Protein AF-A0A9X9QZF7-F1 (afdb_monomer_lite)

Secondary structure (DSSP, 8-state):
---HHHHHHHHTTS-S--HHHHHHHHHHHHHHHGGGGHHHHHHHHTTSTT--HHHHHHHHHH--TTSS-HHHHHHHHHHTT---SSPP-PPPHHHHHHHHHHHHHHHHHHHHHHHHHHHHHHHHHHHHHHHPEEP-TT-HHHHHTT---TTTTTT-EEEEETTEEEEEEEEEETTEEEEEEEPP---

pLDDT: mean 83.98, std 11.05, range [35.47, 96.75]

Structure (mmCIF, N/CA/C/O backbone):
data_AF-A0A9X9QZF7-F1
#
_entry.id   AF-A0A9X9QZF7-F1
#
loop_
_atom_site.group_PDB
_atom_site.id
_atom_site.type_symbol
_atom_site.label_atom_id
_atom_site.label_alt_id
_atom_site.label_comp_id
_atom_site.label_asym_id
_atom_site.label_entity_id
_atom_site.label_seq_id
_atom_site.pdbx_PDB_ins_code
_atom_site.Cartn_x
_atom_site.Cartn_y
_atom_site.Cartn_z
_atom_site.occupancy
_atom_site.B_iso_or_equiv
_atom_site.auth_seq_id
_atom_site.auth_comp_id
_atom_site.auth_asym_id
_atom_site.auth_atom_id
_atom_site.pdbx_PDB_model_num
ATOM 1 N N . MET A 1 1 ? -7.232 10.774 22.728 1.00 51.91 1 MET A N 1
ATOM 2 C CA . MET A 1 1 ? -6.546 9.563 22.247 1.00 51.91 1 MET A CA 1
ATOM 3 C C . MET A 1 1 ? -7.173 8.405 22.977 1.00 51.91 1 MET A C 1
ATOM 5 O O . MET A 1 1 ? -7.316 8.508 24.192 1.00 51.91 1 MET A O 1
ATOM 9 N N . ALA A 1 2 ? -7.650 7.404 22.246 1.00 60.84 2 ALA A N 1
ATOM 10 C CA . ALA A 1 2 ? -8.175 6.204 22.884 1.00 60.84 2 ALA A CA 1
ATOM 11 C C . ALA A 1 2 ? -7.016 5.410 23.495 1.00 60.84 2 ALA A C 1
ATOM 13 O O . ALA A 1 2 ? -5.930 5.338 22.919 1.00 60.84 2 ALA A O 1
ATOM 14 N N . GLU A 1 3 ? -7.233 4.866 24.684 1.00 79.25 3 GLU A N 1
ATOM 15 C CA . GLU A 1 3 ? -6.220 4.078 25.382 1.00 79.25 3 GLU A CA 1
ATOM 16 C C . GLU A 1 3 ? -6.127 2.694 24.716 1.00 79.25 3 GLU A C 1
ATOM 18 O O . GLU A 1 3 ? -7.137 2.156 24.262 1.00 79.25 3 GLU A O 1
ATOM 23 N N . TYR A 1 4 ? -4.927 2.117 24.615 1.00 85.56 4 TYR A N 1
ATOM 24 C CA . TYR A 1 4 ? -4.680 0.847 23.909 1.00 85.56 4 TYR A CA 1
ATOM 25 C C . TYR A 1 4 ? -5.666 -0.265 24.324 1.00 85.56 4 TYR A C 1
ATOM 27 O O . TYR A 1 4 ? -6.213 -0.980 23.482 1.00 85.56 4 TYR A O 1
ATOM 35 N N . ASP A 1 5 ? -5.962 -0.351 25.622 1.00 86.50 5 ASP A N 1
ATOM 36 C CA . ASP A 1 5 ? -6.906 -1.320 26.180 1.00 86.50 5 ASP A CA 1
ATOM 37 C C . ASP A 1 5 ? -8.365 -1.050 25.784 1.00 86.50 5 ASP A C 1
ATOM 39 O O . ASP A 1 5 ? -9.133 -1.992 25.597 1.00 86.50 5 ASP A O 1
ATOM 43 N N . GLU A 1 6 ? -8.751 0.212 25.584 1.00 87.88 6 GLU A N 1
ATOM 44 C CA . GLU A 1 6 ? -10.093 0.575 25.118 1.00 87.88 6 GLU A CA 1
ATOM 45 C C . GLU A 1 6 ? -10.314 0.107 23.675 1.00 87.88 6 GLU A C 1
ATOM 47 O O . GLU A 1 6 ? -11.366 -0.443 23.347 1.00 87.88 6 GLU A O 1
ATOM 52 N N . ILE A 1 7 ? -9.301 0.272 22.820 1.00 91.00 7 ILE A N 1
ATOM 53 C CA . ILE A 1 7 ? -9.355 -0.177 21.424 1.00 91.00 7 ILE A CA 1
ATOM 54 C C . ILE A 1 7 ? -9.408 -1.707 21.367 1.00 91.00 7 ILE A C 1
ATOM 56 O O . ILE A 1 7 ? -10.225 -2.265 20.632 1.00 91.00 7 ILE A O 1
ATOM 60 N N . ARG A 1 8 ? -8.595 -2.395 22.180 1.00 91.25 8 ARG A N 1
ATOM 61 C CA . ARG A 1 8 ? -8.626 -3.861 22.301 1.00 91.25 8 ARG A CA 1
ATOM 62 C C . ARG A 1 8 ? -10.003 -4.351 22.751 1.00 91.25 8 ARG A C 1
ATOM 64 O O . ARG A 1 8 ? -10.550 -5.276 22.151 1.00 91.25 8 ARG A O 1
ATOM 71 N N . ALA A 1 9 ? -10.568 -3.728 23.786 1.00 91.12 9 ALA A N 1
ATOM 72 C CA . ALA A 1 9 ? -11.888 -4.073 24.300 1.00 91.12 9 ALA A CA 1
ATOM 73 C C . ALA A 1 9 ? -12.996 -3.811 23.272 1.00 91.12 9 ALA A C 1
ATOM 75 O O . ALA A 1 9 ? -13.947 -4.574 23.202 1.00 91.12 9 ALA A O 1
ATOM 76 N N . ALA A 1 10 ? -12.890 -2.764 22.457 1.00 92.12 10 ALA A N 1
ATOM 77 C CA . ALA A 1 10 ? -13.859 -2.502 21.400 1.00 92.12 10 ALA A CA 1
ATOM 78 C C . ALA A 1 10 ? -13.745 -3.509 20.238 1.00 92.12 10 ALA A C 1
ATOM 80 O O . ALA A 1 10 ? -14.766 -3.991 19.747 1.00 92.12 10 ALA A O 1
ATOM 81 N N . LEU A 1 11 ? -12.523 -3.870 19.825 1.00 93.81 11 LEU A N 1
ATOM 82 C CA . LEU A 1 11 ? -12.289 -4.861 18.767 1.00 93.81 11 LEU A CA 1
ATOM 83 C C . LEU A 1 11 ? -12.843 -6.240 19.108 1.00 93.81 11 LEU A C 1
ATOM 85 O O . LEU A 1 11 ? -13.374 -6.904 18.226 1.00 93.81 11 LEU A O 1
ATOM 89 N N . SER A 1 12 ? -12.768 -6.673 20.369 1.00 93.62 12 SER A N 1
ATOM 90 C CA . SER A 1 12 ? -13.260 -7.999 20.771 1.00 93.62 12 SER A CA 1
ATOM 91 C C . SER A 1 12 ? -14.771 -8.186 20.575 1.00 93.62 12 SER A C 1
ATOM 93 O O . SER A 1 12 ? -15.249 -9.317 20.545 1.00 93.62 12 SER A O 1
ATOM 95 N N . HIS A 1 13 ? -15.523 -7.096 20.395 1.00 93.69 13 HIS A N 1
ATOM 96 C CA . HIS A 1 13 ? -16.945 -7.121 20.053 1.00 93.69 13 HIS A CA 1
ATOM 97 C C . HIS A 1 13 ? -17.212 -7.145 18.540 1.00 93.69 13 HIS A C 1
ATOM 99 O O . HIS A 1 13 ? -18.364 -7.195 18.121 1.00 93.69 13 HIS A O 1
ATOM 105 N N . ILE A 1 14 ? -16.186 -7.080 17.695 1.00 94.50 14 ILE A N 1
ATOM 106 C CA . ILE A 1 14 ? -16.311 -7.085 16.235 1.00 94.50 14 ILE A CA 1
ATOM 107 C C . ILE A 1 14 ? -15.770 -8.418 15.714 1.00 94.50 14 ILE A C 1
ATOM 109 O O . ILE A 1 14 ? -14.691 -8.846 16.109 1.00 94.50 14 ILE A O 1
ATOM 113 N N . GLY A 1 15 ? -16.506 -9.087 14.825 1.00 92.38 15 GLY A N 1
ATOM 114 C CA . GLY A 1 15 ? -16.026 -10.311 14.177 1.00 92.38 15 GLY A CA 1
ATOM 115 C C . GLY A 1 15 ? -14.940 -10.018 13.137 1.00 92.38 15 GLY A C 1
ATOM 116 O O . GLY A 1 15 ? -15.063 -9.062 12.372 1.00 92.38 15 GLY A O 1
ATOM 117 N N . ALA A 1 16 ? -13.899 -10.851 13.092 1.00 94.00 16 ALA A N 1
ATOM 118 C CA . ALA A 1 16 ? -12.769 -10.706 12.168 1.00 94.00 16 ALA A CA 1
ATOM 119 C C . ALA A 1 16 ? -12.954 -11.440 10.821 1.00 94.00 16 ALA A C 1
ATOM 121 O O . ALA A 1 16 ? -12.080 -11.360 9.959 1.00 94.00 16 ALA A O 1
ATOM 122 N N . ASP A 1 17 ? -14.064 -12.162 10.631 1.00 92.06 17 ASP A N 1
ATOM 123 C CA . ASP A 1 17 ? -14.299 -12.998 9.443 1.00 92.06 17 ASP A CA 1
ATOM 124 C C . ASP A 1 17 ? -14.665 -12.199 8.184 1.00 92.06 17 ASP A C 1
ATOM 126 O O . ASP A 1 17 ? -14.377 -12.626 7.064 1.00 92.06 17 ASP A O 1
ATOM 130 N N . ASP A 1 18 ? -15.305 -11.037 8.345 1.00 93.19 18 ASP A N 1
ATOM 131 C CA . ASP A 1 18 ? -15.653 -10.183 7.212 1.00 93.19 18 ASP A CA 1
ATOM 132 C C . ASP A 1 18 ? -14.420 -9.418 6.719 1.00 93.19 18 ASP A C 1
ATOM 134 O O . ASP A 1 18 ? -13.809 -8.642 7.454 1.00 93.19 18 ASP A O 1
ATOM 138 N N . ARG A 1 19 ? -14.052 -9.624 5.450 1.00 92.12 19 ARG A N 1
ATOM 139 C CA . ARG A 1 19 ? -12.813 -9.071 4.889 1.00 92.12 19 ARG A CA 1
ATOM 140 C C . ARG A 1 19 ? -12.814 -7.545 4.833 1.00 92.12 19 ARG A C 1
ATOM 142 O O . ARG A 1 19 ? -11.760 -6.949 5.041 1.00 92.12 19 ARG A O 1
ATOM 149 N N . ASP A 1 20 ? -13.949 -6.922 4.523 1.00 92.88 20 ASP A N 1
ATOM 150 C CA . ASP A 1 20 ? -14.047 -5.461 4.465 1.00 92.88 20 ASP A CA 1
ATOM 151 C C . ASP A 1 20 ? -13.901 -4.879 5.874 1.00 92.88 20 ASP A C 1
ATOM 153 O O . ASP A 1 20 ? -13.032 -4.043 6.106 1.00 92.88 20 ASP A O 1
ATOM 157 N N . MET A 1 21 ? -14.638 -5.411 6.852 1.00 94.25 21 MET A N 1
ATOM 158 C CA . MET A 1 21 ? -14.499 -5.058 8.266 1.00 94.25 21 MET A CA 1
ATOM 159 C C . MET A 1 21 ? -13.060 -5.236 8.753 1.00 94.25 21 MET A C 1
ATOM 161 O O . MET A 1 21 ? -12.496 -4.332 9.365 1.00 94.25 21 MET A O 1
ATOM 165 N N . TRP A 1 22 ? -12.436 -6.365 8.424 1.00 95.44 22 TRP A N 1
ATOM 166 C CA . TRP A 1 22 ? -11.056 -6.678 8.778 1.00 95.44 22 TRP A CA 1
ATOM 167 C C . TRP A 1 22 ? -10.058 -5.628 8.282 1.00 95.44 22 TRP A C 1
ATOM 169 O O . TRP A 1 22 ? -9.196 -5.184 9.048 1.00 95.44 22 TRP A O 1
ATOM 179 N N . ILE A 1 23 ? -10.212 -5.178 7.031 1.00 94.38 23 ILE A N 1
ATOM 180 C CA . ILE A 1 23 ? -9.406 -4.094 6.454 1.00 94.38 23 ILE A CA 1
ATOM 181 C C . ILE A 1 23 ? -9.701 -2.776 7.174 1.00 94.38 23 ILE A C 1
ATOM 183 O O . ILE A 1 23 ? -8.773 -2.113 7.632 1.00 94.38 23 ILE A O 1
ATOM 187 N N . ARG A 1 24 ? -10.980 -2.412 7.326 1.00 94.38 24 ARG A N 1
ATOM 188 C CA . ARG A 1 24 ? -11.380 -1.130 7.925 1.00 94.38 24 ARG A CA 1
ATOM 189 C C . ARG A 1 24 ? -10.910 -0.980 9.366 1.00 94.38 24 ARG A C 1
ATOM 191 O O . ARG A 1 24 ? -10.489 0.105 9.758 1.00 94.38 24 ARG A O 1
ATOM 198 N N . MET A 1 25 ? -10.974 -2.050 10.157 1.00 95.25 25 MET A N 1
ATOM 199 C CA . MET A 1 25 ? -10.472 -2.052 11.532 1.00 95.25 25 MET A CA 1
ATOM 200 C C . MET A 1 25 ? -8.948 -1.917 11.561 1.00 95.25 25 MET A C 1
ATOM 202 O O . MET A 1 25 ? -8.420 -1.188 12.395 1.00 95.25 25 MET A O 1
ATOM 206 N N . GLY A 1 26 ? -8.246 -2.555 10.620 1.00 94.75 26 GLY A N 1
ATOM 207 C CA . GLY A 1 26 ? -6.797 -2.412 10.478 1.00 94.75 26 GLY A CA 1
ATOM 208 C C . GLY A 1 26 ? -6.377 -0.986 10.142 1.00 94.75 26 GLY A C 1
ATOM 209 O O . GLY A 1 26 ? -5.482 -0.442 10.786 1.00 94.75 26 GLY A O 1
ATOM 210 N N . GLU A 1 27 ? -7.065 -0.345 9.196 1.00 94.19 27 GLU A N 1
ATOM 211 C CA . GLU A 1 27 ? -6.833 1.062 8.858 1.00 94.19 27 GLU A CA 1
ATOM 212 C C . GLU A 1 27 ? -7.141 1.994 10.036 1.00 94.19 27 GLU A C 1
ATOM 214 O O . GLU A 1 27 ? -6.323 2.856 10.348 1.00 94.19 27 GLU A O 1
ATOM 219 N N . ALA A 1 28 ? -8.257 1.774 10.742 1.00 93.19 28 ALA A N 1
ATOM 220 C CA . ALA A 1 28 ? -8.645 2.565 11.911 1.00 93.19 28 ALA A CA 1
ATOM 221 C C . ALA A 1 28 ? -7.624 2.488 13.059 1.00 93.19 28 ALA A C 1
ATOM 223 O O . ALA A 1 28 ? -7.323 3.498 13.694 1.00 93.19 28 ALA A O 1
ATOM 224 N N . VAL A 1 29 ? -7.088 1.293 13.331 1.00 93.44 29 VAL A N 1
ATOM 225 C CA . VAL A 1 29 ? -6.064 1.081 14.366 1.00 93.44 29 VAL A CA 1
ATOM 226 C C . VAL A 1 29 ? -4.738 1.721 13.955 1.00 93.44 29 VAL A C 1
ATOM 228 O O . VAL A 1 29 ? -4.098 2.387 14.770 1.00 93.44 29 VAL A O 1
ATOM 231 N N . LYS A 1 30 ? -4.334 1.556 12.690 1.00 93.19 30 LYS A N 1
ATOM 232 C CA . LYS A 1 30 ? -3.092 2.131 12.162 1.00 93.19 30 LYS A CA 1
ATOM 233 C C . LYS A 1 30 ? -3.123 3.659 12.123 1.00 93.19 30 LYS A C 1
ATOM 235 O O . LYS A 1 30 ? -2.088 4.286 12.312 1.00 93.19 30 LYS A O 1
ATOM 240 N N . ASP A 1 31 ? -4.289 4.255 11.890 1.00 90.06 31 ASP A N 1
ATOM 241 C CA . ASP A 1 31 ? -4.478 5.708 11.910 1.00 90.06 31 ASP A CA 1
ATOM 242 C C . ASP A 1 31 ? -4.259 6.316 13.307 1.00 90.06 31 ASP A C 1
ATOM 244 O O . ASP A 1 31 ? -3.608 7.350 13.426 1.00 90.06 31 ASP A O 1
ATOM 248 N N . GLU A 1 32 ? -4.746 5.664 14.370 1.00 88.81 32 GLU A N 1
ATOM 249 C CA . GLU A 1 32 ? -4.668 6.206 15.739 1.00 88.81 32 GLU A CA 1
ATOM 250 C C . GLU A 1 32 ? -3.362 5.844 16.468 1.00 88.81 32 GLU A C 1
ATOM 252 O O . GLU A 1 32 ? -2.831 6.684 17.191 1.00 88.81 32 GLU A O 1
ATOM 257 N N . ILE A 1 33 ? -2.836 4.622 16.297 1.00 88.25 33 ILE A N 1
ATOM 258 C CA . ILE A 1 33 ? -1.659 4.124 17.050 1.00 88.25 33 ILE A CA 1
ATOM 259 C C . ILE A 1 33 ? -0.408 3.993 16.158 1.00 88.25 33 ILE A C 1
ATOM 261 O O . ILE A 1 33 ? 0.702 3.792 16.645 1.00 88.25 33 ILE A O 1
ATOM 265 N N . GLY A 1 34 ? -0.542 4.113 14.837 1.00 88.50 34 GLY A N 1
ATOM 266 C CA . GLY A 1 34 ? 0.572 3.877 13.921 1.00 88.50 34 GLY A CA 1
ATOM 267 C C . GLY A 1 34 ? 0.998 2.407 13.895 1.00 88.50 34 GLY A C 1
ATOM 268 O O . GLY A 1 34 ? 0.187 1.500 14.080 1.00 88.50 34 GLY A O 1
ATOM 269 N N . GLU A 1 35 ? 2.285 2.161 13.644 1.00 91.38 35 GLU A N 1
ATOM 270 C CA . GLU A 1 35 ? 2.837 0.805 13.482 1.00 91.38 35 GLU A CA 1
ATOM 271 C C . GLU A 1 35 ? 2.737 -0.055 14.756 1.00 91.38 35 GLU A C 1
ATOM 273 O O . GLU A 1 35 ? 2.572 -1.272 14.656 1.00 91.38 35 GLU A O 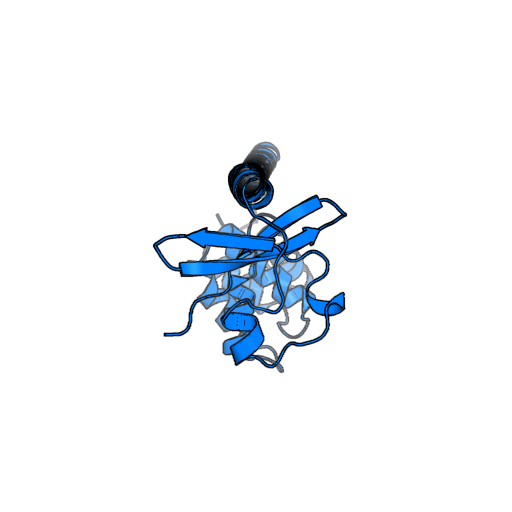1
ATOM 278 N N . ASP A 1 36 ? 2.729 0.566 15.940 1.00 89.56 36 ASP A N 1
ATOM 279 C CA . ASP A 1 36 ? 2.566 -0.128 17.228 1.00 89.56 36 ASP A CA 1
ATOM 280 C C . ASP A 1 36 ? 1.168 -0.764 17.382 1.00 89.56 36 ASP A C 1
ATOM 282 O O . ASP A 1 36 ? 0.963 -1.675 18.189 1.00 89.56 36 ASP A O 1
ATOM 286 N N . GLY A 1 37 ? 0.205 -0.342 16.556 1.00 91.69 37 GLY A N 1
ATOM 287 C CA . GLY A 1 37 ? -1.133 -0.922 16.486 1.00 91.69 37 GLY A CA 1
ATOM 288 C C . GLY A 1 37 ? -1.196 -2.310 15.835 1.00 91.69 37 GLY A C 1
ATOM 289 O O . GLY A 1 37 ? -2.209 -2.995 15.988 1.00 91.69 37 GLY A O 1
ATOM 290 N N . PHE A 1 38 ? -0.137 -2.762 15.146 1.00 95.56 38 PHE A N 1
ATOM 291 C CA . PHE A 1 38 ? -0.154 -4.042 14.426 1.00 95.56 38 PHE A CA 1
ATOM 292 C C . PHE A 1 38 ? -0.474 -5.216 15.348 1.00 95.56 38 PHE A C 1
ATOM 294 O O . PHE A 1 38 ? -1.310 -6.044 15.009 1.00 95.56 38 PHE A O 1
ATOM 301 N N . HIS A 1 39 ? 0.170 -5.278 16.516 1.00 94.69 39 HIS A N 1
ATOM 302 C CA . HIS A 1 39 ? -0.001 -6.391 17.449 1.00 94.69 39 HIS A CA 1
ATOM 303 C C . HIS A 1 39 ? -1.458 -6.529 17.902 1.00 94.69 39 HIS A C 1
ATOM 305 O O . HIS A 1 39 ? -2.012 -7.621 17.903 1.00 94.69 39 HIS A O 1
ATOM 311 N N . LEU A 1 40 ? -2.097 -5.403 18.217 1.00 94.25 40 LEU A N 1
ATOM 312 C CA . LEU A 1 40 ? -3.481 -5.350 18.675 1.00 94.25 40 LEU A CA 1
ATOM 313 C C . LEU A 1 40 ? -4.461 -5.820 17.592 1.00 94.25 40 LEU A C 1
ATOM 315 O O . LEU A 1 40 ? -5.372 -6.601 17.865 1.00 94.25 40 LEU A O 1
ATOM 319 N N . TRP A 1 41 ? -4.261 -5.369 16.355 1.00 96.44 41 TRP A N 1
ATOM 320 C CA . TRP A 1 41 ? -5.098 -5.789 15.237 1.00 96.44 41 TRP A CA 1
ATOM 321 C C . TRP A 1 41 ? -4.813 -7.234 14.801 1.00 96.44 41 TRP A C 1
ATOM 323 O O . TRP A 1 41 ? -5.745 -7.943 14.428 1.00 96.44 41 TRP A O 1
ATOM 333 N N . ASP A 1 42 ? -3.565 -7.702 14.869 1.00 96.75 42 ASP A N 1
ATOM 334 C CA . ASP A 1 42 ? -3.191 -9.079 14.533 1.00 96.75 42 ASP A CA 1
ATOM 335 C C . ASP A 1 42 ? -3.750 -10.085 15.549 1.00 96.75 42 ASP A C 1
ATOM 337 O O . ASP A 1 42 ? -4.342 -11.081 15.139 1.00 96.75 42 ASP A O 1
ATOM 341 N N . GLU A 1 43 ? -3.660 -9.794 16.853 1.00 95.38 43 GLU A N 1
ATOM 342 C CA . GLU A 1 43 ? -4.293 -10.597 17.914 1.00 95.38 43 GLU A CA 1
ATOM 343 C C . GLU A 1 43 ? -5.799 -10.760 17.666 1.00 95.38 43 GLU A C 1
ATOM 345 O O . GLU A 1 43 ? -6.334 -11.866 17.724 1.00 95.38 43 GLU A O 1
ATOM 350 N N . TRP A 1 44 ? -6.487 -9.665 17.336 1.00 96.25 44 TRP A N 1
ATOM 351 C CA . TRP A 1 44 ? -7.901 -9.704 16.971 1.00 96.25 44 TRP A CA 1
ATOM 352 C C . TRP A 1 44 ? -8.145 -10.484 15.670 1.00 96.25 44 TRP A C 1
ATOM 354 O O . TRP A 1 44 ? -9.063 -11.299 15.592 1.00 96.25 44 TRP A O 1
ATOM 364 N N . SER A 1 45 ? -7.296 -10.295 14.660 1.00 96.12 45 SER A N 1
ATOM 365 C CA . SER A 1 45 ? -7.392 -10.970 13.361 1.00 96.12 45 SER A CA 1
ATOM 366 C C . SER A 1 45 ? -7.300 -12.490 13.469 1.00 96.12 45 SER A C 1
ATOM 368 O O . SER A 1 45 ? -7.935 -13.193 12.686 1.00 96.12 45 SER A O 1
ATOM 370 N N . GLN A 1 46 ? -6.537 -12.999 14.440 1.00 96.19 46 GLN A N 1
ATOM 371 C CA . GLN A 1 46 ? -6.398 -14.433 14.711 1.00 96.19 46 GLN A CA 1
ATOM 372 C C . GLN A 1 46 ? -7.714 -15.097 15.141 1.00 96.19 46 GLN A C 1
ATOM 374 O O . GLN A 1 46 ? -7.826 -16.319 15.070 1.00 96.19 46 GLN A O 1
ATOM 379 N N . THR A 1 47 ? -8.719 -14.319 15.557 1.00 94.50 47 THR A N 1
ATOM 380 C CA . THR A 1 47 ? -10.050 -14.847 15.893 1.00 94.50 47 THR A CA 1
ATOM 381 C C . THR A 1 47 ? -10.867 -15.250 14.661 1.00 94.50 47 THR A C 1
ATOM 383 O O . THR A 1 47 ? -11.819 -16.016 14.797 1.00 94.50 47 THR A O 1
ATOM 386 N N . GLY A 1 48 ? -10.495 -14.771 13.468 1.00 91.06 48 GLY A N 1
ATOM 387 C CA . GLY A 1 48 ? -11.177 -15.085 12.214 1.00 91.06 48 GLY A CA 1
ATOM 388 C C . GLY A 1 48 ? -10.794 -16.461 11.668 1.00 91.06 48 GLY A C 1
ATOM 389 O O . GLY A 1 48 ? -9.621 -16.841 11.643 1.00 91.06 48 GLY A O 1
ATOM 390 N N . GLY A 1 49 ? -11.776 -17.203 11.156 1.00 89.62 49 GLY A N 1
ATOM 391 C CA . GLY A 1 49 ? -11.590 -18.589 10.711 1.00 89.62 49 GLY A CA 1
ATOM 392 C C . GLY A 1 49 ? -10.644 -18.761 9.514 1.00 89.62 49 GLY A C 1
ATOM 393 O O . GLY A 1 49 ? -10.118 -19.850 9.293 1.00 89.62 49 GLY A O 1
ATOM 394 N N . SER A 1 50 ? -10.402 -17.694 8.748 1.00 90.12 50 SER A N 1
ATOM 395 C CA . SER A 1 50 ? -9.518 -17.680 7.574 1.00 90.12 50 SER A CA 1
ATOM 396 C C . SER A 1 50 ? -8.185 -16.960 7.813 1.00 90.12 50 SER A C 1
ATOM 398 O O . SER A 1 50 ? -7.562 -16.492 6.857 1.00 90.12 50 SER A O 1
ATOM 400 N N . TYR A 1 51 ? -7.759 -16.800 9.069 1.00 94.31 51 TYR A N 1
ATOM 401 C CA . TYR A 1 51 ? -6.544 -16.056 9.395 1.00 94.31 51 TYR A CA 1
ATOM 402 C C . TYR A 1 51 ? -5.274 -16.681 8.793 1.00 94.31 51 TYR A C 1
ATOM 404 O O . TYR A 1 51 ? -5.044 -17.891 8.842 1.00 94.31 51 TYR A O 1
ATOM 412 N N . ASN A 1 52 ? -4.394 -15.819 8.279 1.00 95.12 52 ASN A N 1
ATOM 413 C CA . ASN A 1 52 ? -3.049 -16.178 7.852 1.00 95.12 52 ASN A CA 1
ATOM 414 C C . ASN A 1 52 ? -2.056 -15.078 8.250 1.00 95.12 52 ASN A C 1
ATOM 416 O O . ASN A 1 52 ? -2.160 -13.940 7.793 1.00 95.12 52 ASN A O 1
ATOM 420 N N . ALA A 1 53 ? -1.042 -15.430 9.043 1.00 95.25 53 ALA A N 1
ATOM 421 C CA . ALA A 1 53 ? -0.069 -14.469 9.570 1.00 95.25 53 ALA A CA 1
ATOM 422 C C . ALA A 1 53 ? 0.765 -13.758 8.489 1.00 95.25 53 ALA A C 1
ATOM 424 O O . ALA A 1 53 ? 1.168 -12.604 8.655 1.00 95.25 53 ALA A O 1
ATOM 425 N N . ARG A 1 54 ? 1.051 -14.429 7.364 1.00 95.25 54 ARG A N 1
ATOM 426 C CA . ARG A 1 54 ? 1.773 -13.810 6.243 1.00 95.25 54 ARG A CA 1
ATOM 427 C C . ARG A 1 54 ? 0.894 -12.765 5.563 1.00 95.25 54 ARG A C 1
ATOM 429 O O . ARG A 1 54 ? 1.372 -11.668 5.274 1.00 95.25 54 ARG A O 1
ATOM 436 N N . ASP A 1 55 ? -0.372 -13.097 5.345 1.00 93.62 55 ASP A N 1
ATOM 437 C CA . ASP A 1 55 ? -1.318 -12.219 4.660 1.00 93.62 55 ASP A CA 1
ATOM 438 C C . ASP A 1 55 ? -1.726 -11.036 5.552 1.00 93.62 55 ASP A C 1
ATOM 440 O O . ASP A 1 55 ? -1.855 -9.919 5.054 1.00 93.62 55 ASP A O 1
ATOM 444 N N . ALA A 1 56 ? -1.819 -11.238 6.872 1.00 95.75 56 ALA A N 1
ATOM 445 C CA . ALA A 1 56 ? -2.007 -10.171 7.857 1.00 95.75 56 ALA A CA 1
ATOM 446 C C . ALA A 1 56 ? -0.864 -9.144 7.808 1.00 95.75 56 ALA A C 1
ATOM 448 O O . ALA A 1 56 ? -1.108 -7.948 7.641 1.00 95.75 56 ALA A O 1
ATOM 449 N N . LYS A 1 57 ? 0.397 -9.601 7.836 1.00 95.94 57 LYS A N 1
ATOM 450 C CA . LYS A 1 57 ? 1.574 -8.722 7.701 1.00 95.94 57 LYS A CA 1
ATOM 451 C C . LYS A 1 57 ? 1.609 -7.981 6.365 1.00 95.94 57 LYS A C 1
ATOM 453 O O . LYS A 1 57 ? 1.988 -6.811 6.321 1.00 95.94 57 LYS A O 1
ATOM 458 N N . ALA A 1 58 ? 1.261 -8.655 5.269 1.00 94.44 58 ALA A N 1
ATOM 459 C CA . ALA A 1 58 ? 1.220 -8.034 3.947 1.00 94.44 58 ALA A CA 1
ATOM 460 C C . ALA A 1 58 ? 0.127 -6.958 3.864 1.00 94.44 58 ALA A C 1
ATOM 462 O O . ALA A 1 58 ? 0.387 -5.855 3.383 1.00 94.44 58 ALA A O 1
ATOM 463 N N . ALA A 1 59 ? -1.064 -7.248 4.390 1.00 95.12 59 ALA A N 1
ATOM 464 C CA . ALA A 1 59 ? -2.164 -6.297 4.436 1.00 95.12 59 ALA A CA 1
ATOM 465 C C . ALA A 1 59 ? -1.833 -5.085 5.312 1.00 95.12 59 ALA A C 1
ATOM 467 O O . ALA A 1 59 ? -1.995 -3.958 4.854 1.00 95.12 59 ALA A O 1
ATOM 468 N N . TRP A 1 60 ? -1.262 -5.295 6.501 1.00 95.81 60 TRP A N 1
ATOM 469 C CA . TRP A 1 60 ? -0.866 -4.204 7.392 1.00 95.81 60 TRP A CA 1
ATOM 470 C C . TRP A 1 60 ? 0.067 -3.190 6.722 1.00 95.81 60 TRP A C 1
ATOM 472 O O . TRP A 1 60 ? -0.113 -1.977 6.835 1.00 95.81 60 TRP A O 1
ATOM 482 N N . LYS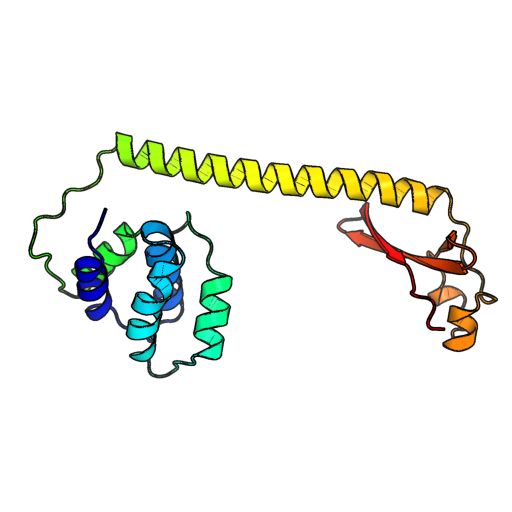 A 1 61 ? 1.044 -3.681 5.951 1.00 93.75 61 LYS A N 1
ATOM 483 C CA . LYS A 1 61 ? 1.951 -2.830 5.164 1.00 93.75 61 LYS A CA 1
ATOM 484 C C . LYS A 1 61 ? 1.236 -2.058 4.056 1.00 93.75 61 LYS A C 1
ATOM 486 O O . LYS A 1 61 ? 1.701 -0.990 3.674 1.00 93.75 61 LYS A O 1
ATOM 491 N N . SER A 1 62 ? 0.137 -2.596 3.533 1.00 90.94 62 SER A N 1
ATOM 492 C CA . SER A 1 62 ? -0.663 -1.956 2.484 1.00 90.94 62 SER A CA 1
ATOM 493 C C . SER A 1 62 ? -1.634 -0.899 3.016 1.00 90.94 62 SER A C 1
ATOM 495 O O . SER A 1 62 ? -2.006 -0.001 2.259 1.00 90.94 62 SER A O 1
ATOM 497 N N . PHE A 1 63 ? -2.015 -0.981 4.296 1.00 92.56 63 PHE A N 1
ATOM 498 C CA . PHE A 1 63 ? -2.935 -0.035 4.922 1.00 92.56 63 PHE A CA 1
ATOM 499 C C . PHE A 1 63 ? -2.349 1.367 4.957 1.00 92.56 63 PHE A C 1
ATOM 501 O O . PHE A 1 63 ? -1.195 1.577 5.363 1.00 92.56 63 PHE A O 1
ATOM 508 N N . LYS A 1 64 ? -3.182 2.322 4.546 1.00 83.56 64 LYS A N 1
ATOM 509 C CA . LYS A 1 64 ? -2.843 3.738 4.499 1.00 83.56 64 LYS A CA 1
ATOM 510 C C . LYS A 1 64 ? -3.624 4.465 5.593 1.00 83.56 64 LYS A C 1
ATOM 512 O O . LYS A 1 64 ? -4.853 4.428 5.559 1.00 83.56 64 LYS A O 1
ATOM 517 N N . PRO A 1 65 ? -2.943 5.128 6.542 1.00 78.31 65 PRO A N 1
ATOM 518 C CA . PRO A 1 65 ? -3.628 5.964 7.520 1.00 78.31 65 PRO A CA 1
ATOM 519 C C . PRO A 1 65 ? -4.343 7.135 6.822 1.00 78.31 65 PRO A C 1
ATOM 521 O O . PRO A 1 65 ? -4.006 7.501 5.692 1.00 78.31 65 PRO A O 1
ATOM 524 N N . GLY A 1 66 ? -5.329 7.725 7.494 1.00 74.50 66 GLY A N 1
ATOM 525 C CA . GLY A 1 66 ? -6.019 8.942 7.064 1.00 74.50 66 GLY A CA 1
ATOM 526 C C . GLY A 1 66 ? -7.343 8.753 6.317 1.00 74.50 66 GLY A C 1
ATOM 527 O O . GLY A 1 66 ? -8.005 9.752 6.038 1.00 74.50 66 GLY A O 1
ATOM 528 N N . HIS A 1 67 ? -7.754 7.517 6.004 1.00 78.56 67 HIS A N 1
ATOM 529 C CA . HIS A 1 67 ? -9.045 7.230 5.351 1.00 78.56 67 HIS A CA 1
ATOM 530 C C . HIS A 1 67 ? -10.140 6.808 6.335 1.00 78.56 67 HIS A C 1
ATOM 532 O O . HIS A 1 67 ? -11.283 7.253 6.218 1.00 78.56 67 HIS A O 1
ATOM 538 N N . ILE A 1 68 ? -9.797 5.959 7.303 1.00 87.38 68 ILE A N 1
ATOM 539 C CA . ILE A 1 68 ? -10.720 5.449 8.315 1.00 87.38 68 ILE A CA 1
ATOM 540 C C . ILE A 1 68 ? -10.151 5.784 9.682 1.00 87.38 68 ILE A C 1
ATOM 542 O O . ILE A 1 68 ? -9.024 5.425 9.994 1.00 87.38 68 ILE A O 1
ATOM 546 N N . SER A 1 69 ? -10.952 6.477 10.488 1.00 87.31 69 SER A N 1
ATOM 547 C CA . SER A 1 69 ? -10.565 6.866 11.844 1.00 87.31 69 SER A CA 1
ATOM 548 C C . SER A 1 69 ? -10.992 5.822 12.872 1.00 87.31 69 SER A C 1
ATOM 550 O O . SER A 1 69 ? -11.941 5.060 12.653 1.00 87.31 69 SER A O 1
ATOM 552 N N . ILE A 1 70 ? -10.388 5.881 14.060 1.00 89.38 70 ILE A N 1
ATOM 553 C CA . ILE A 1 70 ? -10.773 5.057 15.215 1.00 89.38 70 ILE A CA 1
ATOM 554 C C . ILE A 1 70 ? -12.257 5.187 15.604 1.00 89.38 70 ILE A C 1
ATOM 556 O O . ILE A 1 70 ? -12.843 4.273 16.184 1.00 89.38 70 ILE A O 1
ATOM 560 N N . GLY A 1 71 ? -12.916 6.291 15.232 1.00 87.19 71 GLY A N 1
ATOM 561 C CA . GLY A 1 71 ? -14.351 6.476 15.452 1.00 87.19 71 GLY A CA 1
ATOM 562 C C . GLY A 1 71 ? -15.210 5.410 14.764 1.00 87.19 71 GLY A C 1
ATOM 563 O O . GLY A 1 71 ? -16.230 5.001 15.318 1.00 87.19 71 GLY A O 1
ATOM 564 N N . THR A 1 72 ? -14.781 4.912 13.600 1.00 90.50 72 THR A N 1
ATOM 565 C CA . THR A 1 72 ? -15.477 3.844 12.866 1.00 90.50 72 THR A CA 1
ATOM 566 C C . THR A 1 72 ? -15.422 2.519 13.625 1.00 90.50 72 THR A C 1
ATOM 568 O O . THR A 1 72 ? -16.430 1.818 13.706 1.00 90.50 72 THR A O 1
ATOM 571 N N . LEU A 1 73 ? -14.285 2.207 14.250 1.00 92.06 73 LEU A N 1
ATOM 572 C CA . LEU A 1 73 ? -14.126 1.021 15.092 1.00 92.06 73 LEU A CA 1
ATOM 573 C C . LEU A 1 73 ? -15.080 1.075 16.288 1.00 92.06 73 LEU A C 1
ATOM 575 O O . LEU A 1 73 ? -15.868 0.154 16.497 1.00 92.06 73 LEU A O 1
ATOM 579 N N . PHE A 1 74 ? -15.105 2.191 17.020 1.00 90.00 74 PHE A N 1
ATOM 580 C CA . PHE A 1 74 ? -16.026 2.347 18.149 1.00 90.00 74 PHE A CA 1
ATOM 581 C C . PHE A 1 74 ? -17.498 2.338 17.739 1.00 90.00 74 PHE A C 1
ATOM 583 O O . PHE A 1 74 ? -18.345 1.855 18.493 1.00 90.00 74 PHE A O 1
ATOM 590 N N . HIS A 1 75 ? -17.821 2.860 16.556 1.00 89.56 75 HIS A N 1
ATOM 591 C CA . HIS A 1 75 ? -19.171 2.795 16.013 1.00 89.56 75 HIS A CA 1
ATOM 592 C C . HIS A 1 75 ? -19.628 1.342 15.820 1.00 89.56 75 HIS A C 1
ATOM 594 O O . HIS A 1 75 ? -20.686 0.970 16.330 1.00 89.56 75 HIS A O 1
ATOM 600 N N . HIS A 1 76 ? -18.814 0.510 15.165 1.00 91.31 76 HIS A N 1
ATOM 601 C CA . HIS A 1 76 ? -19.128 -0.906 14.958 1.00 91.31 76 HIS A CA 1
ATOM 602 C C . HIS A 1 76 ? -19.124 -1.712 16.260 1.00 91.31 76 HIS A C 1
ATOM 604 O O . HIS A 1 76 ? -20.030 -2.512 16.484 1.00 91.31 76 HIS A O 1
ATOM 610 N N . ALA A 1 77 ? -18.186 -1.448 17.171 1.00 91.94 77 ALA A N 1
ATOM 611 C CA . ALA A 1 77 ? -18.171 -2.090 18.482 1.00 91.94 77 ALA A CA 1
ATOM 612 C C . ALA A 1 77 ? -19.487 -1.845 19.243 1.00 91.94 77 ALA A C 1
ATOM 614 O O . ALA A 1 77 ? -20.088 -2.780 19.774 1.00 91.94 77 ALA A O 1
ATOM 615 N N . ARG A 1 78 ? -19.996 -0.602 19.245 1.00 89.50 78 ARG A N 1
ATOM 616 C CA . ARG A 1 78 ? -21.282 -0.260 19.885 1.00 89.50 78 ARG A CA 1
ATOM 617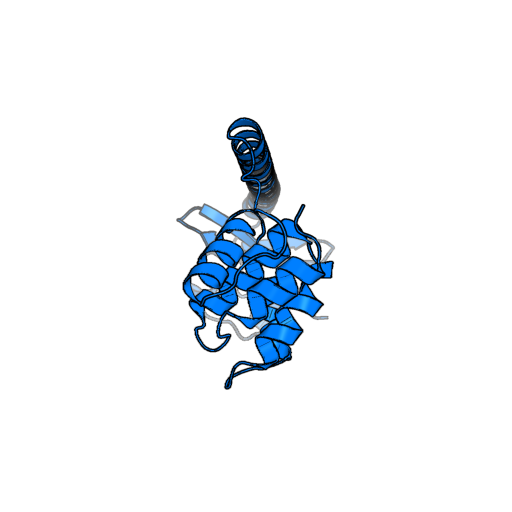 C C . ARG A 1 78 ? -22.477 -0.930 19.219 1.00 89.50 78 ARG A C 1
ATOM 619 O O . ARG A 1 78 ? -23.399 -1.336 19.921 1.00 89.50 78 ARG A O 1
ATOM 626 N N . GLN A 1 79 ? -22.467 -1.054 17.891 1.00 90.94 79 GLN A N 1
ATOM 627 C CA . GLN A 1 79 ? -23.498 -1.808 17.169 1.00 90.94 79 GLN A CA 1
ATOM 628 C C . GLN A 1 79 ? -23.534 -3.278 17.611 1.00 90.94 79 GLN A C 1
ATOM 630 O O . GLN A 1 79 ? -24.614 -3.850 17.717 1.00 90.94 79 GLN A O 1
ATOM 635 N N . ASN A 1 80 ? -22.379 -3.843 17.969 1.00 91.31 80 ASN A N 1
ATOM 636 C CA . ASN A 1 80 ? -22.241 -5.196 18.510 1.00 91.31 80 ASN A CA 1
ATOM 637 C C . ASN A 1 80 ? -22.316 -5.261 20.051 1.00 91.31 80 ASN A C 1
ATOM 639 O O . ASN A 1 80 ? -21.852 -6.214 20.679 1.00 91.31 80 ASN A O 1
ATOM 643 N N . GLY A 1 81 ? -22.908 -4.248 20.690 1.00 89.19 81 GLY A N 1
ATOM 644 C CA . GLY A 1 81 ? -23.214 -4.268 22.120 1.00 89.19 81 GLY A CA 1
ATOM 645 C C . GLY A 1 81 ? -22.066 -3.878 23.052 1.00 89.19 81 GLY A C 1
ATOM 646 O O . GLY A 1 81 ? -22.246 -3.953 24.269 1.00 89.19 81 GLY A O 1
ATOM 647 N N . TRP A 1 82 ? -20.921 -3.424 22.530 1.00 90.25 82 TRP A N 1
ATOM 648 C CA . TRP A 1 82 ? -19.861 -2.856 23.364 1.00 90.25 82 TRP A CA 1
ATOM 649 C C . TRP A 1 82 ? -20.349 -1.584 24.064 1.00 90.25 82 TRP A C 1
ATOM 651 O O . TRP A 1 82 ? -20.952 -0.698 23.446 1.00 90.25 82 TRP A O 1
ATOM 661 N N . ARG A 1 83 ? -20.068 -1.476 25.363 1.00 85.62 83 ARG A N 1
ATOM 662 C CA . ARG A 1 83 ? -20.367 -0.291 26.171 1.00 85.62 83 ARG A CA 1
ATOM 663 C C . ARG A 1 83 ? -19.066 0.218 26.782 1.00 85.62 83 ARG A C 1
ATOM 665 O O . ARG A 1 83 ? -18.454 -0.528 27.540 1.00 85.62 83 ARG A O 1
ATOM 672 N N . PRO A 1 84 ? -18.644 1.454 26.475 1.00 78.31 84 PRO A N 1
ATOM 673 C CA . PRO A 1 84 ? -17.420 1.989 27.046 1.00 78.31 84 PRO A CA 1
ATOM 674 C C . PRO A 1 84 ? -17.604 2.224 28.552 1.00 78.31 84 PRO A C 1
ATOM 676 O O . PRO A 1 84 ? -18.651 2.711 28.984 1.00 78.31 84 PRO A O 1
ATOM 679 N N . GLU A 1 85 ? -16.588 1.894 29.351 1.00 74.50 85 GLU A N 1
ATOM 680 C CA . GLU A 1 85 ? -16.593 2.145 30.802 1.00 74.50 85 GLU A CA 1
ATOM 681 C C . GLU A 1 85 ? -16.545 3.645 31.125 1.00 74.50 85 GLU A C 1
ATOM 683 O O . GLU A 1 85 ? -17.113 4.102 32.117 1.00 74.50 85 GLU A O 1
ATOM 688 N N . LYS A 1 86 ? -15.894 4.426 30.257 1.00 70.12 86 LYS A N 1
ATOM 689 C CA . LYS A 1 86 ? -15.851 5.889 30.315 1.00 70.12 86 LYS A CA 1
ATOM 690 C C . LYS A 1 86 ? -16.811 6.464 29.263 1.00 70.12 86 LYS A C 1
ATOM 692 O O . LYS A 1 86 ? -16.842 5.968 28.138 1.00 70.12 86 LYS A O 1
ATOM 697 N N . PRO A 1 87 ? -17.588 7.519 29.564 1.00 63.72 87 PRO A N 1
ATOM 698 C CA . PRO A 1 87 ? -18.395 8.186 28.550 1.00 63.72 87 PRO A CA 1
ATOM 699 C C . PRO A 1 87 ? -17.502 8.668 27.404 1.00 63.72 87 PRO A C 1
ATOM 701 O O . PRO A 1 87 ? -16.537 9.398 27.626 1.00 63.72 87 PRO A O 1
ATOM 704 N N . TYR A 1 88 ? -17.828 8.269 26.177 1.00 62.94 88 TYR A N 1
ATOM 705 C CA . TYR A 1 88 ? -17.131 8.761 24.997 1.00 62.94 88 TYR A CA 1
ATOM 706 C C . TYR A 1 88 ? -17.322 10.266 24.867 1.00 62.94 88 TYR A C 1
ATOM 708 O O . TYR A 1 88 ? -18.449 10.742 24.713 1.00 62.94 88 TYR A O 1
ATOM 716 N N . VAL A 1 89 ? -16.211 10.995 24.882 1.00 64.62 89 VAL A N 1
ATOM 717 C CA . VAL A 1 89 ? -16.187 12.408 24.523 1.00 64.62 89 VAL A CA 1
ATOM 718 C C . VAL A 1 89 ? -15.903 12.475 23.022 1.00 64.62 89 VAL A C 1
ATOM 720 O O . VAL A 1 89 ? -14.784 12.157 22.610 1.00 64.62 89 VAL A O 1
ATOM 723 N N . PRO A 1 90 ? -16.891 12.814 22.172 1.00 62.38 90 PRO A N 1
ATOM 724 C CA . PRO A 1 90 ? -16.610 13.071 20.769 1.00 62.38 90 PRO A CA 1
ATOM 725 C C . PRO A 1 90 ? -15.580 14.190 20.656 1.00 62.38 90 PRO A C 1
ATOM 727 O O . PRO A 1 90 ? -15.671 15.187 21.371 1.00 62.38 90 PRO A O 1
ATOM 730 N N . LEU A 1 91 ? -14.639 14.037 19.722 1.00 66.06 91 LEU A N 1
ATOM 731 C CA . LEU A 1 91 ? -13.796 15.152 19.295 1.00 66.06 91 LEU A CA 1
ATOM 732 C C . LEU A 1 91 ? -14.703 16.327 18.924 1.00 66.06 91 LEU A C 1
ATOM 734 O O . LEU A 1 91 ? -15.724 16.137 18.245 1.00 66.06 91 LEU A O 1
ATOM 738 N N . SER A 1 92 ? -14.332 17.522 19.368 1.00 75.19 92 SER A N 1
ATOM 739 C CA . SER A 1 92 ? -14.997 18.746 18.938 1.00 75.19 92 SER A CA 1
ATOM 740 C C . SER A 1 92 ? -14.897 18.888 17.419 1.00 75.19 92 SER A C 1
ATOM 742 O O . SER A 1 92 ? -13.998 18.339 16.774 1.00 75.19 92 SER A O 1
ATOM 744 N N . ASP A 1 93 ? -15.816 19.637 16.815 1.00 75.06 93 ASP A N 1
ATOM 745 C CA . ASP A 1 93 ? -15.788 19.837 15.363 1.00 75.06 93 ASP A CA 1
ATOM 746 C C . ASP A 1 93 ? -14.502 20.547 14.907 1.00 75.06 93 ASP A C 1
ATOM 748 O O . ASP A 1 93 ? -13.993 20.260 13.825 1.00 75.06 93 ASP A O 1
ATOM 752 N N . ALA A 1 94 ? -13.912 21.381 15.772 1.00 79.44 94 ALA A N 1
ATOM 753 C CA . ALA A 1 94 ? -12.607 21.997 15.546 1.00 79.44 94 ALA A CA 1
ATOM 754 C C . ALA A 1 94 ? -11.469 20.960 15.491 1.00 79.44 94 ALA A C 1
ATOM 756 O O . ALA A 1 94 ? -10.659 20.985 14.566 1.00 79.44 94 ALA A O 1
ATOM 757 N N . GLU A 1 95 ? -11.427 20.010 16.431 1.00 75.88 95 GLU A N 1
ATOM 758 C CA . GLU A 1 95 ? -10.416 18.940 16.439 1.00 75.88 95 GLU A CA 1
ATOM 759 C C . GLU A 1 95 ? -10.571 17.991 15.242 1.00 75.88 95 GLU A C 1
ATOM 761 O O . GLU A 1 95 ? -9.576 17.561 14.654 1.00 75.88 95 GLU A O 1
ATOM 766 N N . LYS A 1 96 ? -11.813 17.686 14.836 1.00 74.94 96 LYS A N 1
ATOM 767 C CA . LYS A 1 96 ? -12.080 16.896 13.622 1.00 74.94 96 LYS A CA 1
ATOM 768 C C . LYS A 1 96 ? -11.575 17.611 12.370 1.00 74.94 96 LYS A C 1
ATOM 770 O O . LYS A 1 96 ? -10.896 16.984 11.560 1.00 74.94 96 LYS A O 1
ATOM 775 N N . ALA A 1 97 ? -11.873 18.904 12.230 1.00 81.12 97 ALA A N 1
ATOM 776 C CA . ALA A 1 97 ? -11.427 19.705 11.094 1.00 81.12 97 ALA A CA 1
ATOM 777 C C . ALA A 1 97 ? -9.895 19.798 11.028 1.00 81.12 97 ALA A C 1
ATOM 779 O O . ALA A 1 97 ? -9.319 19.661 9.952 1.00 81.12 97 ALA A O 1
ATOM 780 N N . GLN A 1 98 ? -9.221 19.953 12.173 1.00 81.88 98 GLN A N 1
ATOM 781 C CA . GLN A 1 98 ? -7.758 19.982 12.234 1.00 81.88 98 GLN A CA 1
ATOM 782 C C . GLN A 1 98 ? -7.134 18.663 11.759 1.00 81.88 98 GLN A C 1
ATOM 784 O O . GLN A 1 98 ? -6.216 18.682 10.941 1.00 81.88 98 GLN A O 1
ATOM 789 N N . ARG A 1 99 ? -7.654 17.517 12.219 1.00 75.81 99 ARG A N 1
ATOM 790 C CA . ARG A 1 99 ? -7.181 16.195 11.771 1.00 75.81 99 ARG A CA 1
ATOM 791 C C . ARG A 1 99 ? -7.428 15.965 10.281 1.00 75.81 99 ARG A C 1
ATOM 793 O O . ARG A 1 99 ? -6.567 15.419 9.595 1.00 75.81 99 ARG A O 1
ATOM 800 N N . GLN A 1 100 ? -8.585 16.391 9.772 1.00 78.19 100 GLN A N 1
ATOM 801 C CA . GLN A 1 100 ? -8.889 16.321 8.342 1.00 78.19 100 GLN A CA 1
ATOM 802 C C . GLN A 1 100 ? -7.909 17.170 7.530 1.00 78.19 100 GLN A C 1
ATOM 804 O O . GLN A 1 100 ? -7.306 16.653 6.596 1.00 78.19 100 GLN A O 1
ATOM 809 N N . ALA A 1 101 ? -7.672 18.419 7.935 1.00 83.12 101 ALA A N 1
ATOM 810 C CA . ALA A 1 101 ? -6.721 19.304 7.270 1.00 83.12 101 ALA A CA 1
ATOM 811 C C . ALA A 1 101 ? -5.287 18.746 7.293 1.00 83.12 101 ALA A C 1
ATOM 813 O O . ALA A 1 101 ? -4.583 18.827 6.290 1.00 83.12 101 ALA A O 1
ATOM 814 N N . GLU A 1 102 ? -4.853 18.140 8.403 1.00 82.50 102 GLU A N 1
ATOM 815 C CA . GLU A 1 102 ? -3.541 17.487 8.493 1.00 82.50 102 GLU A CA 1
ATOM 816 C C . GLU A 1 102 ? -3.432 16.284 7.539 1.00 82.50 102 GLU A C 1
ATOM 818 O O . GLU A 1 102 ? -2.441 16.149 6.820 1.00 82.50 102 GLU A O 1
ATOM 823 N N . SER A 1 103 ? -4.456 15.425 7.501 1.00 74.94 103 SER A N 1
ATOM 824 C CA . SER A 1 103 ? -4.529 14.281 6.579 1.00 74.94 103 SER A CA 1
ATOM 825 C C . SER A 1 103 ? -4.496 14.735 5.116 1.00 74.94 103 SER A C 1
ATOM 827 O O . SER A 1 103 ? -3.731 14.208 4.303 1.00 74.94 103 SER A O 1
ATOM 829 N N . GLU A 1 104 ? -5.272 15.766 4.781 1.00 80.69 104 GLU A N 1
ATOM 830 C CA . GLU A 1 104 ? -5.304 16.345 3.441 1.00 80.69 104 GLU A CA 1
ATOM 831 C C . GLU A 1 104 ? -3.964 16.970 3.058 1.00 80.69 104 GLU A C 1
ATOM 833 O O . GLU A 1 104 ? -3.486 16.727 1.950 1.00 80.69 104 GLU A O 1
ATOM 838 N N . ALA A 1 105 ? -3.320 17.699 3.973 1.00 83.94 105 ALA A N 1
ATOM 839 C CA . ALA A 1 105 ? -1.998 18.274 3.754 1.00 83.94 105 ALA A CA 1
ATOM 840 C C . ALA A 1 105 ? -0.948 17.188 3.477 1.00 83.94 105 ALA A C 1
ATOM 842 O O . ALA A 1 105 ? -0.216 17.292 2.493 1.00 83.94 105 ALA A O 1
ATOM 843 N N . LYS A 1 106 ? -0.930 16.102 4.264 1.00 77.56 106 LYS A N 1
ATOM 844 C CA . LYS A 1 106 ? -0.048 14.945 4.019 1.00 77.56 106 LYS A CA 1
ATOM 845 C C . LYS A 1 106 ? -0.321 14.294 2.661 1.00 77.56 106 LYS A C 1
ATOM 847 O O . LYS A 1 106 ? 0.617 13.906 1.965 1.00 77.56 106 LYS A O 1
ATOM 852 N N . ARG A 1 107 ? -1.593 14.181 2.259 1.00 78.00 107 ARG A N 1
ATOM 853 C CA . ARG A 1 107 ? -1.977 13.630 0.948 1.00 78.00 107 ARG A CA 1
ATOM 854 C C . ARG A 1 107 ? -1.477 14.508 -0.199 1.00 78.00 107 ARG A C 1
ATOM 856 O O . ARG A 1 107 ? -0.882 13.982 -1.136 1.00 78.00 107 ARG A O 1
ATOM 863 N N . LEU A 1 108 ? -1.687 15.819 -0.098 1.00 82.81 108 LEU A N 1
ATOM 864 C CA . LEU A 1 108 ? -1.218 16.812 -1.066 1.00 82.81 108 LEU A CA 1
ATOM 865 C C . LEU A 1 108 ? 0.309 16.817 -1.174 1.00 82.81 108 LEU A C 1
ATOM 867 O O . LEU A 1 108 ? 0.840 16.822 -2.280 1.00 82.81 108 LEU A O 1
ATOM 871 N N . GLU A 1 109 ? 1.025 16.762 -0.052 1.00 80.62 109 GLU A N 1
ATOM 872 C CA . GLU A 1 109 ? 2.488 16.694 -0.039 1.00 80.62 109 GLU A CA 1
ATOM 873 C C . GLU A 1 109 ? 3.005 15.410 -0.702 1.00 80.62 109 GLU A C 1
ATOM 875 O O . GLU A 1 109 ? 3.891 15.465 -1.555 1.00 80.62 109 GLU A O 1
ATOM 880 N N . ALA A 1 110 ? 2.418 14.253 -0.380 1.00 71.94 110 ALA A N 1
ATOM 8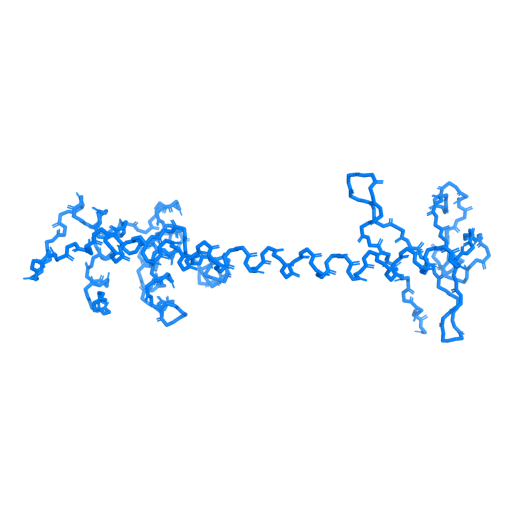81 C CA . ALA A 1 110 ? 2.785 12.983 -0.999 1.00 71.94 110 ALA A CA 1
ATOM 882 C C . ALA A 1 110 ? 2.503 12.963 -2.512 1.00 71.94 110 ALA A C 1
ATOM 884 O O . ALA A 1 110 ? 3.278 12.390 -3.280 1.00 71.94 110 ALA A O 1
ATOM 885 N N . GLU A 1 111 ? 1.402 13.574 -2.952 1.00 79.50 111 GLU A N 1
ATOM 886 C CA . GLU A 1 111 ? 1.090 13.739 -4.372 1.00 79.50 111 GLU A CA 1
ATOM 887 C C . GLU A 1 111 ? 2.087 14.672 -5.064 1.00 79.50 111 GLU A C 1
ATOM 889 O O . GLU A 1 111 ? 2.602 14.321 -6.126 1.00 79.50 111 GLU A O 1
ATOM 894 N N . ARG A 1 112 ? 2.443 15.793 -4.426 1.00 78.44 112 ARG A N 1
ATOM 895 C CA . ARG A 1 112 ? 3.452 16.728 -4.933 1.00 78.44 112 ARG A CA 1
ATOM 896 C C . ARG A 1 112 ? 4.813 16.052 -5.086 1.00 78.44 112 ARG A C 1
ATOM 898 O O . ARG A 1 112 ? 5.397 16.120 -6.157 1.00 78.44 112 ARG A O 1
ATOM 905 N N . LEU A 1 113 ? 5.273 15.312 -4.075 1.00 70.81 113 LEU A N 1
ATOM 906 C CA . LEU A 1 113 ? 6.527 14.549 -4.133 1.00 70.81 113 LEU A CA 1
ATOM 907 C C . LEU A 1 113 ? 6.518 13.490 -5.248 1.00 70.81 113 LEU A C 1
ATOM 909 O O . LEU A 1 113 ? 7.531 13.279 -5.914 1.00 70.81 113 LEU A O 1
ATOM 913 N N . ARG A 1 114 ? 5.378 12.825 -5.484 1.00 71.94 114 ARG A N 1
ATOM 914 C CA . ARG A 1 114 ? 5.226 11.884 -6.608 1.00 71.94 114 ARG A CA 1
ATOM 915 C C . ARG A 1 114 ? 5.301 12.589 -7.958 1.00 71.94 114 ARG A C 1
ATOM 917 O O . ARG A 1 114 ? 5.944 12.061 -8.861 1.00 71.94 114 ARG A O 1
ATOM 924 N N . GLN A 1 115 ? 4.651 13.744 -8.097 1.00 70.94 115 GLN A N 1
ATOM 925 C CA . GLN A 1 115 ? 4.690 14.549 -9.318 1.00 70.94 115 GLN A CA 1
ATOM 926 C C . GLN A 1 115 ? 6.098 15.095 -9.580 1.00 70.94 115 GLN A C 1
ATOM 928 O O . GLN A 1 115 ? 6.620 14.900 -10.670 1.00 70.94 115 GLN A O 1
ATOM 933 N N . GLU A 1 116 ? 6.755 15.678 -8.576 1.00 68.44 116 GLU A N 1
ATOM 934 C CA . GLU A 1 116 ? 8.141 16.163 -8.659 1.00 68.44 116 GLU A CA 1
ATOM 935 C C . GLU A 1 116 ? 9.111 15.035 -9.051 1.00 68.44 116 GLU A C 1
ATOM 937 O O . GLU A 1 116 ? 9.945 15.198 -9.946 1.00 68.44 116 GLU A O 1
ATOM 942 N N . GLY A 1 117 ? 8.972 13.858 -8.428 1.00 65.50 117 GLY A N 1
ATOM 943 C CA . GLY A 1 117 ? 9.737 12.666 -8.795 1.00 65.50 117 GLY A CA 1
ATOM 944 C C . GLY A 1 117 ? 9.495 12.239 -10.246 1.00 65.50 117 GLY A C 1
ATOM 945 O O . GLY A 1 117 ? 10.449 11.951 -10.968 1.00 65.50 117 GLY A O 1
ATOM 946 N N . TYR A 1 118 ? 8.237 12.250 -10.694 1.00 64.50 118 TYR A N 1
ATOM 947 C CA . TYR A 1 118 ? 7.862 11.950 -12.078 1.00 64.50 118 TYR A CA 1
ATOM 948 C C . TYR A 1 118 ? 8.443 12.960 -13.080 1.00 64.50 118 TYR A C 1
ATOM 950 O O . TYR A 1 118 ? 8.962 12.552 -14.117 1.00 64.50 118 TYR A O 1
ATOM 958 N N . GLU A 1 119 ? 8.404 14.260 -12.788 1.00 63.53 119 GLU A N 1
ATOM 959 C CA . GLU A 1 119 ? 8.936 15.300 -13.678 1.00 63.53 119 GLU A CA 1
ATOM 960 C C . GLU A 1 119 ? 10.463 15.232 -13.818 1.00 63.53 119 GLU A C 1
ATOM 962 O O . GLU A 1 119 ? 10.992 15.354 -14.927 1.00 63.53 119 GLU A O 1
ATOM 967 N N . CYS A 1 120 ? 11.177 14.976 -12.718 1.00 59.50 120 CYS A N 1
ATOM 968 C CA . CYS A 1 120 ? 12.636 14.824 -12.711 1.00 59.50 120 CYS A CA 1
ATOM 969 C C . CYS A 1 120 ? 13.104 13.637 -13.577 1.00 59.50 120 CYS A C 1
ATOM 971 O O . CYS A 1 120 ? 14.043 13.757 -14.374 1.00 59.50 120 CYS A O 1
ATOM 973 N N . VAL A 1 121 ? 12.393 12.511 -13.465 1.00 59.84 121 VAL A N 1
ATOM 974 C CA . VAL A 1 121 ? 12.573 11.310 -14.294 1.00 59.84 121 VAL A CA 1
ATOM 975 C C . VAL A 1 121 ? 12.207 11.640 -15.747 1.00 59.84 121 VAL A C 1
ATOM 977 O O . VAL A 1 121 ? 13.036 11.536 -16.638 1.00 59.84 121 VAL A O 1
ATOM 980 N N . LYS A 1 122 ? 11.034 12.214 -16.029 1.00 63.09 122 LYS A N 1
ATOM 981 C CA . LYS A 1 122 ? 10.638 12.573 -17.403 1.00 63.09 122 LYS A CA 1
ATOM 982 C C . LYS A 1 122 ? 11.684 13.426 -18.138 1.00 63.09 122 LYS A C 1
ATOM 984 O O . LYS A 1 122 ? 11.964 13.166 -19.308 1.00 63.09 122 LYS A O 1
ATOM 989 N N . GLY A 1 123 ? 12.292 14.410 -17.472 1.00 69.12 123 GLY A N 1
ATOM 990 C CA . GLY A 1 123 ? 13.334 15.253 -18.073 1.00 69.12 123 GLY A CA 1
ATOM 991 C C . GLY A 1 123 ? 14.638 14.508 -18.392 1.00 69.12 123 GLY A C 1
ATOM 992 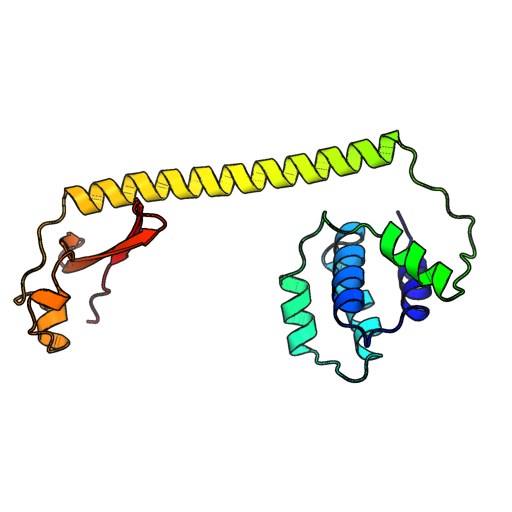O O . GLY A 1 123 ? 15.255 14.733 -19.439 1.00 69.12 123 GLY A O 1
ATOM 993 N N . THR A 1 124 ? 15.058 13.594 -17.517 1.00 70.50 124 THR A N 1
ATOM 994 C CA . THR A 1 124 ? 16.267 12.784 -17.725 1.00 70.50 124 THR A CA 1
ATOM 995 C C . THR A 1 124 ? 16.063 11.780 -18.862 1.00 70.50 124 THR A C 1
ATOM 997 O O . THR A 1 124 ? 16.910 11.666 -19.754 1.00 70.50 124 THR A O 1
ATOM 1000 N N . GLU A 1 125 ? 14.896 11.151 -18.906 1.00 76.12 125 GLU A N 1
ATOM 1001 C CA . GLU A 1 125 ? 14.530 10.106 -19.852 1.00 76.12 125 GLU A CA 1
ATOM 1002 C C . GLU A 1 125 ? 14.329 10.689 -21.248 1.00 76.12 125 GLU A C 1
ATOM 1004 O O . GLU A 1 125 ? 14.827 10.137 -22.226 1.00 76.12 125 GLU A O 1
ATOM 1009 N N . GLN A 1 126 ? 13.690 11.857 -21.361 1.00 75.75 126 GLN A N 1
ATOM 1010 C CA . GLN A 1 126 ? 13.574 12.567 -22.637 1.00 75.75 126 GLN A CA 1
ATOM 1011 C C . GLN A 1 126 ? 14.941 12.933 -23.219 1.00 75.75 126 GLN A C 1
ATOM 1013 O O . GLN A 1 126 ? 15.140 12.816 -24.429 1.00 75.75 126 GLN A O 1
ATOM 1018 N N . ARG A 1 127 ? 15.898 13.338 -22.376 1.00 81.25 127 ARG A N 1
ATOM 1019 C CA . ARG A 1 127 ? 17.258 13.671 -22.816 1.00 81.25 127 ARG A CA 1
ATOM 1020 C C . ARG A 1 127 ? 18.010 12.439 -23.314 1.00 81.25 127 ARG A C 1
ATOM 1022 O O . ARG A 1 127 ? 18.582 12.492 -24.400 1.00 81.25 127 ARG A O 1
ATOM 1029 N N . ILE A 1 128 ? 17.974 11.334 -22.565 1.00 83.38 128 ILE A N 1
ATOM 1030 C CA . ILE A 1 128 ? 18.581 10.060 -22.983 1.00 83.38 128 ILE A CA 1
ATOM 1031 C C . ILE A 1 128 ? 17.928 9.576 -24.278 1.00 83.38 128 ILE A C 1
ATOM 1033 O O . ILE A 1 128 ? 18.628 9.234 -25.231 1.00 83.38 128 ILE A O 1
ATOM 1037 N N . TRP A 1 129 ? 16.595 9.606 -24.348 1.00 83.44 129 TRP A N 1
ATOM 1038 C CA . TRP A 1 129 ? 15.845 9.220 -25.536 1.00 83.44 129 TRP A CA 1
ATOM 1039 C C . TRP A 1 129 ? 16.262 10.052 -26.742 1.00 83.44 129 TRP A C 1
ATOM 1041 O O . TRP A 1 129 ? 16.609 9.471 -27.763 1.00 83.44 129 TRP A O 1
ATOM 1051 N N . ALA A 1 130 ? 16.280 11.385 -26.630 1.00 84.94 130 ALA A N 1
ATOM 1052 C CA . ALA A 1 130 ? 16.635 12.302 -27.713 1.00 84.94 130 ALA A CA 1
ATOM 1053 C C . ALA A 1 130 ? 18.065 12.097 -28.235 1.00 84.94 130 ALA A C 1
ATOM 1055 O O . ALA A 1 130 ? 18.286 12.206 -29.439 1.00 84.94 130 ALA A O 1
ATOM 1056 N N . GLN A 1 131 ? 19.007 11.771 -27.347 1.00 87.12 131 GLN A N 1
ATOM 1057 C CA . GLN A 1 131 ? 20.409 11.508 -27.689 1.00 87.12 131 GLN A CA 1
ATOM 1058 C C . GLN A 1 131 ? 20.656 10.086 -28.218 1.00 87.12 131 GLN A C 1
ATOM 1060 O O . GLN A 1 131 ? 21.721 9.814 -28.765 1.00 87.12 131 GLN A O 1
ATOM 1065 N N . SER A 1 132 ? 19.691 9.177 -28.067 1.00 89.88 132 SER A N 1
ATOM 1066 C CA . SER A 1 132 ? 19.809 7.795 -28.535 1.00 89.88 132 SER A CA 1
ATOM 1067 C C . SER A 1 132 ? 19.462 7.670 -30.020 1.00 89.88 132 SER A C 1
ATOM 1069 O O . SER A 1 132 ? 18.598 8.376 -30.547 1.00 89.88 132 SER A O 1
ATOM 1071 N N . VAL A 1 133 ? 20.093 6.719 -30.703 1.00 91.44 133 VAL A N 1
ATOM 1072 C CA . VAL A 1 133 ? 19.840 6.411 -32.121 1.00 91.44 133 VAL A CA 1
ATOM 1073 C C . VAL A 1 133 ? 18.948 5.174 -32.251 1.00 91.44 133 VAL A C 1
ATOM 1075 O O . VAL A 1 133 ? 18.878 4.398 -31.305 1.00 91.44 133 VAL A O 1
ATOM 1078 N N . PRO A 1 134 ? 18.221 4.959 -33.363 1.00 92.25 134 PRO A N 1
ATOM 1079 C CA . PRO A 1 134 ? 17.468 3.718 -33.564 1.00 92.25 134 PRO A CA 1
ATOM 1080 C C . PRO A 1 134 ? 18.347 2.478 -33.356 1.00 92.25 134 PRO A C 1
ATOM 1082 O O . PRO A 1 134 ? 19.498 2.454 -33.800 1.00 92.25 134 PRO A O 1
ATOM 1085 N N . ALA A 1 135 ? 17.816 1.468 -32.665 1.00 90.75 135 ALA A N 1
ATOM 1086 C CA . ALA A 1 135 ? 18.533 0.218 -32.458 1.00 90.75 135 ALA A CA 1
ATOM 1087 C C . ALA A 1 135 ? 18.743 -0.512 -33.790 1.00 90.75 135 ALA A C 1
ATOM 1089 O O . ALA A 1 135 ? 17.904 -0.443 -34.691 1.00 90.75 135 ALA A O 1
ATOM 1090 N N . THR A 1 136 ? 19.855 -1.232 -33.913 1.00 91.00 136 THR A N 1
ATOM 1091 C CA . THR A 1 136 ? 20.126 -2.083 -35.076 1.00 91.00 136 THR A CA 1
ATOM 1092 C C . THR A 1 136 ? 20.138 -3.551 -34.666 1.00 91.00 136 THR A C 1
ATOM 1094 O O . THR A 1 136 ? 20.515 -3.886 -33.545 1.00 91.00 136 THR A O 1
ATOM 1097 N N . LEU A 1 137 ? 19.778 -4.458 -35.582 1.00 89.25 137 LEU A N 1
ATOM 1098 C CA . LEU A 1 137 ? 19.853 -5.908 -35.332 1.00 89.25 137 LEU A CA 1
ATOM 1099 C C . LEU A 1 137 ? 21.278 -6.394 -35.011 1.00 89.25 137 LEU A C 1
ATOM 1101 O O . LEU A 1 137 ? 21.444 -7.471 -34.455 1.00 89.25 137 LEU A O 1
ATOM 1105 N N . ALA A 1 138 ? 22.300 -5.594 -35.326 1.00 88.00 138 ALA A N 1
ATOM 1106 C CA . ALA A 1 138 ? 23.692 -5.868 -34.981 1.00 88.00 138 ALA A CA 1
ATOM 1107 C C . ALA A 1 138 ? 24.023 -5.611 -33.496 1.00 88.00 138 ALA A C 1
ATOM 1109 O O . ALA A 1 138 ? 25.161 -5.831 -33.080 1.00 88.00 138 ALA A O 1
ATOM 1110 N N . HIS A 1 139 ? 23.069 -5.135 -32.687 1.00 88.75 139 HIS A N 1
ATOM 1111 C CA . HIS A 1 139 ? 23.304 -4.853 -31.276 1.00 88.75 139 HIS A CA 1
ATOM 1112 C C . HIS A 1 139 ? 23.698 -6.133 -30.501 1.00 88.75 139 HIS A C 1
ATOM 1114 O O . HIS A 1 139 ? 22.956 -7.119 -30.555 1.00 88.75 139 HIS A O 1
ATOM 1120 N N . PRO A 1 140 ? 24.783 -6.128 -29.693 1.00 88.19 140 PRO A N 1
ATOM 1121 C CA . PRO A 1 140 ? 25.295 -7.323 -29.007 1.00 88.19 140 PRO A CA 1
ATOM 1122 C C . PRO A 1 140 ? 24.244 -8.088 -28.192 1.00 88.19 140 PRO A C 1
ATOM 1124 O O . PRO A 1 140 ? 24.155 -9.311 -28.274 1.00 88.19 140 PRO A O 1
ATOM 1127 N N . TYR A 1 141 ? 23.397 -7.364 -27.452 1.00 85.81 141 TYR A N 1
ATOM 1128 C CA . TYR A 1 141 ? 22.287 -7.952 -26.693 1.00 85.81 141 TYR A CA 1
ATOM 1129 C C . TYR A 1 141 ? 21.272 -8.697 -27.579 1.00 85.81 141 TYR A C 1
ATOM 1131 O O . TYR A 1 141 ? 20.840 -9.789 -27.222 1.00 85.81 141 TYR A O 1
ATOM 1139 N N . LEU A 1 142 ? 20.898 -8.135 -28.734 1.00 88.94 142 LEU A N 1
ATOM 1140 C CA . LEU A 1 142 ? 19.915 -8.751 -29.633 1.00 88.94 142 LEU A CA 1
ATOM 1141 C C . LEU A 1 142 ? 20.486 -10.009 -30.280 1.00 88.94 142 LEU A C 1
ATOM 1143 O O . LEU A 1 142 ? 19.815 -11.039 -30.293 1.00 88.94 142 LEU A O 1
ATOM 1147 N N . THR A 1 143 ? 21.751 -9.948 -30.708 1.00 89.12 143 THR A N 1
ATOM 1148 C CA . THR A 1 143 ? 22.499 -11.099 -31.221 1.00 89.12 143 THR A CA 1
ATOM 1149 C C . THR A 1 143 ? 22.557 -12.223 -30.187 1.00 89.12 143 THR A C 1
ATOM 1151 O O . THR A 1 143 ? 22.224 -13.363 -30.499 1.00 89.12 143 THR A O 1
ATOM 1154 N N . ALA A 1 144 ? 22.896 -11.907 -28.931 1.00 88.00 144 ALA A N 1
ATOM 1155 C CA . ALA A 1 144 ? 22.948 -12.887 -27.845 1.00 88.00 144 ALA A CA 1
ATOM 1156 C C . ALA A 1 144 ? 21.571 -13.490 -27.509 1.00 88.00 144 ALA A C 1
ATOM 1158 O O . ALA A 1 144 ? 21.482 -14.644 -27.092 1.00 88.00 144 ALA A O 1
ATOM 1159 N N . LYS A 1 145 ? 20.491 -12.721 -27.687 1.00 85.25 145 LYS A N 1
ATOM 1160 C CA . LYS A 1 145 ? 19.107 -13.177 -27.486 1.00 85.25 145 LYS A CA 1
ATOM 1161 C C . LYS A 1 145 ? 18.478 -13.816 -28.727 1.00 85.25 145 LYS A C 1
ATOM 1163 O O . LYS A 1 145 ? 17.335 -14.255 -28.644 1.00 85.25 145 LYS A O 1
ATOM 1168 N N . GLY A 1 146 ? 19.196 -13.888 -29.850 1.00 88.56 146 GLY A N 1
ATOM 1169 C CA . GLY A 1 146 ? 18.690 -14.446 -31.106 1.00 88.56 146 GLY A CA 1
ATOM 1170 C C . GLY A 1 146 ? 17.539 -13.645 -31.728 1.00 88.56 146 GLY A C 1
ATOM 1171 O O . GLY A 1 146 ? 16.767 -14.192 -32.514 1.00 88.56 146 GLY A O 1
ATOM 1172 N N . ILE A 1 147 ? 17.394 -12.364 -31.375 1.00 86.94 147 ILE A N 1
ATOM 1173 C CA . ILE A 1 147 ? 16.330 -11.500 -31.899 1.00 86.94 147 ILE A CA 1
ATOM 1174 C C . ILE A 1 147 ? 16.749 -11.019 -33.287 1.00 86.94 147 ILE A C 1
ATOM 1176 O O . ILE A 1 147 ? 17.710 -10.268 -33.428 1.00 86.94 147 ILE A O 1
ATOM 1180 N N . THR A 1 148 ? 16.021 -11.462 -34.310 1.00 88.62 148 THR A N 1
ATOM 1181 C CA . THR A 1 148 ? 16.344 -11.207 -35.725 1.00 88.62 148 THR A CA 1
ATOM 1182 C C . THR A 1 148 ? 15.255 -10.447 -36.477 1.00 88.62 148 THR A C 1
ATOM 1184 O O . THR A 1 148 ? 15.489 -10.015 -37.601 1.00 88.62 148 THR A O 1
ATOM 1187 N N . ASP A 1 149 ? 14.084 -10.253 -35.865 1.00 90.12 149 ASP A N 1
ATOM 1188 C CA . ASP A 1 149 ? 12.945 -9.577 -36.484 1.00 90.12 149 ASP A CA 1
ATOM 1189 C C . ASP A 1 149 ? 13.052 -8.042 -36.335 1.00 90.12 149 ASP A C 1
ATOM 1191 O O . ASP A 1 149 ? 13.022 -7.533 -35.206 1.00 90.12 149 ASP A O 1
ATOM 1195 N N . PRO A 1 150 ? 13.139 -7.277 -37.445 1.00 87.50 150 PRO A N 1
ATOM 1196 C CA . PRO A 1 150 ? 13.120 -5.816 -37.420 1.00 87.50 150 PRO A CA 1
ATOM 1197 C C . PRO A 1 150 ? 11.874 -5.217 -36.752 1.00 87.50 150 PRO A C 1
ATOM 1199 O O . PRO A 1 150 ? 11.951 -4.125 -36.190 1.00 87.50 150 PRO A O 1
ATOM 1202 N N . ALA A 1 151 ? 10.729 -5.905 -36.792 1.00 87.81 151 ALA A N 1
ATOM 1203 C CA . ALA A 1 151 ? 9.494 -5.415 -36.187 1.00 87.81 151 ALA A CA 1
ATOM 1204 C C . ALA A 1 151 ? 9.594 -5.345 -34.655 1.00 87.81 151 ALA A C 1
ATOM 1206 O O . ALA A 1 151 ? 9.055 -4.423 -34.048 1.00 87.81 151 ALA A O 1
ATOM 1207 N N . VAL A 1 152 ? 10.339 -6.263 -34.030 1.00 84.12 152 VAL A N 1
ATOM 1208 C CA . VAL A 1 152 ? 10.522 -6.322 -32.567 1.00 84.12 152 VAL A CA 1
ATOM 1209 C C . VAL A 1 152 ? 11.382 -5.165 -32.054 1.00 84.12 152 VAL A C 1
ATOM 1211 O O . VAL A 1 152 ? 11.210 -4.719 -30.923 1.00 84.12 152 VAL A O 1
ATOM 1214 N N . ILE A 1 153 ? 12.289 -4.652 -32.887 1.00 87.19 153 ILE A N 1
ATOM 1215 C CA . ILE A 1 153 ? 13.148 -3.510 -32.543 1.00 87.19 153 ILE A CA 1
ATOM 1216 C C . ILE A 1 153 ? 12.579 -2.171 -33.018 1.00 87.19 153 ILE A C 1
ATOM 1218 O O . ILE A 1 153 ? 13.178 -1.121 -32.774 1.00 87.19 153 ILE A O 1
ATOM 1222 N N . SER A 1 154 ? 11.422 -2.194 -33.685 1.00 84.62 154 SER A N 1
ATOM 1223 C CA . SER A 1 154 ? 10.725 -0.992 -34.123 1.00 84.62 154 SER A CA 1
ATOM 1224 C C . SER A 1 154 ? 10.316 -0.169 -32.904 1.00 84.62 154 SER A C 1
ATOM 1226 O O . SER A 1 154 ? 9.476 -0.579 -32.107 1.00 84.62 154 SER A O 1
ATOM 1228 N N . GLY A 1 155 ? 10.931 1.003 -32.746 1.00 84.62 155 GLY A N 1
ATOM 1229 C CA . GLY A 1 155 ? 10.715 1.864 -31.584 1.00 84.62 155 GLY A CA 1
ATOM 1230 C C . GLY A 1 155 ? 11.636 1.575 -30.396 1.00 84.62 155 GLY A C 1
ATOM 1231 O O . GLY A 1 155 ? 11.441 2.176 -29.348 1.00 84.62 155 GLY A O 1
ATOM 1232 N N . ILE A 1 156 ? 12.655 0.723 -30.540 1.00 90.50 156 ILE A N 1
ATOM 1233 C CA . ILE A 1 156 ? 13.762 0.611 -29.579 1.00 90.50 156 ILE A CA 1
ATOM 1234 C C . ILE A 1 156 ? 14.915 1.501 -30.056 1.00 90.50 156 ILE A C 1
ATOM 1236 O O . ILE A 1 156 ? 15.208 1.591 -31.253 1.00 90.50 156 ILE A O 1
ATOM 1240 N N . ARG A 1 157 ? 15.585 2.178 -29.121 1.00 93.12 157 ARG A N 1
ATOM 1241 C CA . ARG A 1 157 ? 16.786 2.976 -29.403 1.00 93.12 157 ARG A CA 1
ATOM 1242 C C . ARG A 1 157 ? 18.012 2.369 -28.731 1.00 93.12 157 ARG A C 1
ATOM 1244 O O . ARG A 1 157 ? 17.887 1.480 -27.899 1.00 93.12 157 ARG A O 1
ATOM 1251 N N . GLN A 1 158 ? 19.197 2.830 -29.097 1.00 92.69 158 GLN A N 1
ATOM 1252 C CA . GLN A 1 158 ? 20.465 2.438 -28.502 1.00 92.69 158 GLN A CA 1
ATOM 1253 C C . GLN A 1 158 ? 21.339 3.665 -28.233 1.00 92.69 158 GLN A C 1
ATOM 1255 O O . GLN A 1 158 ? 21.291 4.651 -28.975 1.00 92.69 158 GLN A O 1
ATOM 1260 N N . ASN A 1 159 ? 22.146 3.596 -27.182 1.00 90.81 159 ASN A N 1
ATOM 1261 C CA . ASN A 1 159 ? 23.175 4.584 -26.877 1.00 90.81 159 ASN A CA 1
ATOM 1262 C C . ASN A 1 159 ? 24.373 3.935 -26.180 1.00 90.81 159 ASN A C 1
ATOM 1264 O O . ASN A 1 159 ? 24.266 2.863 -25.584 1.00 90.81 159 ASN A O 1
ATOM 1268 N N . GLU A 1 160 ? 25.521 4.598 -26.255 1.00 88.12 160 GLU A N 1
ATOM 1269 C CA . GLU A 1 160 ? 26.693 4.217 -25.475 1.00 88.12 160 GLU A CA 1
ATOM 1270 C C . GLU A 1 160 ? 26.648 4.897 -24.109 1.00 88.12 160 GLU A C 1
ATOM 1272 O O . GLU A 1 160 ? 26.405 6.100 -23.993 1.00 88.12 160 GLU A O 1
ATOM 1277 N N . TYR A 1 161 ? 26.872 4.111 -23.062 1.00 82.62 161 TYR A N 1
ATOM 1278 C CA . TYR A 1 161 ? 26.998 4.609 -21.702 1.00 82.62 161 TYR A CA 1
ATOM 1279 C C . TYR A 1 161 ? 28.019 3.771 -20.940 1.00 82.62 161 TYR A C 1
ATOM 1281 O O . TYR A 1 161 ? 27.840 2.558 -20.791 1.00 82.62 161 TYR A O 1
ATOM 1289 N N . ASN A 1 162 ? 29.054 4.433 -20.417 1.00 81.56 162 ASN A N 1
ATOM 1290 C CA . ASN A 1 162 ? 30.135 3.807 -19.652 1.00 81.56 162 ASN A CA 1
ATOM 1291 C C . ASN A 1 162 ? 30.793 2.648 -20.434 1.00 81.56 162 ASN A C 1
ATOM 1293 O O . ASN A 1 162 ? 30.801 1.505 -19.978 1.00 81.56 162 ASN A O 1
ATOM 1297 N N . ASP A 1 163 ? 31.224 2.946 -21.667 1.00 81.75 163 ASP A N 1
ATOM 1298 C CA . ASP A 1 163 ? 31.857 2.017 -22.622 1.00 81.75 163 ASP A CA 1
ATOM 1299 C C . ASP A 1 163 ? 31.020 0.774 -22.983 1.00 81.75 163 ASP A C 1
ATOM 1301 O O . ASP A 1 163 ? 31.535 -0.233 -23.463 1.00 81.75 163 ASP A O 1
ATOM 1305 N N . SER A 1 164 ? 29.703 0.824 -22.759 1.00 83.38 164 SER A N 1
ATOM 1306 C CA . SER A 1 164 ? 28.766 -0.243 -23.117 1.00 83.38 164 SER A CA 1
ATOM 1307 C C . SER A 1 164 ? 27.639 0.287 -23.996 1.00 83.38 164 SER A C 1
ATOM 1309 O O . SER A 1 164 ? 26.953 1.240 -23.620 1.00 83.38 164 SER A O 1
ATOM 1311 N N . LEU A 1 165 ? 27.403 -0.368 -25.135 1.00 88.69 165 LEU A N 1
ATOM 1312 C CA . LEU A 1 165 ? 26.234 -0.119 -25.978 1.00 88.69 165 LEU A CA 1
ATOM 1313 C C . LEU A 1 165 ? 24.995 -0.750 -25.327 1.00 88.69 165 LEU A C 1
ATOM 1315 O O . LEU A 1 165 ? 24.958 -1.959 -25.084 1.00 88.69 165 LEU A O 1
ATOM 1319 N N . ARG A 1 166 ? 23.999 0.077 -25.008 1.00 89.94 166 ARG A N 1
ATOM 1320 C CA . ARG A 1 166 ? 22.766 -0.334 -24.326 1.00 89.94 166 ARG A CA 1
ATOM 1321 C C . ARG A 1 166 ? 21.558 -0.075 -25.206 1.00 89.94 166 ARG A C 1
ATOM 1323 O O . ARG A 1 166 ? 21.493 0.951 -25.883 1.00 89.94 166 ARG A O 1
ATOM 1330 N N . LEU A 1 167 ? 20.562 -0.955 -25.116 1.00 90.81 167 LEU A N 1
ATOM 1331 C CA . LEU A 1 167 ? 19.231 -0.676 -25.640 1.00 90.81 167 LEU A CA 1
ATOM 1332 C C . LEU A 1 167 ? 18.455 0.181 -24.644 1.00 90.81 167 LEU A C 1
ATOM 1334 O O . LEU A 1 167 ? 18.511 -0.050 -23.437 1.00 90.81 167 LEU A O 1
ATOM 1338 N N . GLN A 1 168 ? 17.708 1.134 -25.182 1.00 90.75 168 GLN A N 1
ATOM 1339 C CA . GLN A 1 168 ? 16.775 2.007 -24.492 1.00 90.75 168 GLN A CA 1
ATOM 1340 C C . GLN A 1 168 ? 15.365 1.619 -24.929 1.00 90.75 168 GLN A C 1
ATOM 1342 O O . GLN A 1 168 ? 14.958 1.883 -26.066 1.00 90.75 168 GLN A O 1
ATOM 1347 N N . ILE A 1 169 ? 14.641 0.954 -24.031 1.00 89.00 169 ILE A N 1
ATOM 1348 C CA . ILE A 1 169 ? 13.288 0.459 -24.284 1.00 89.00 169 ILE A CA 1
ATOM 1349 C C . ILE A 1 169 ? 12.299 1.460 -23.675 1.00 89.00 169 ILE A C 1
ATOM 1351 O O . ILE A 1 169 ? 12.291 1.629 -22.452 1.00 89.00 169 ILE A O 1
ATOM 1355 N N . PRO A 1 170 ? 11.482 2.151 -24.485 1.00 85.62 170 PRO A N 1
ATOM 1356 C CA . PRO A 1 170 ? 10.543 3.129 -23.966 1.00 85.62 170 PRO A CA 1
ATOM 1357 C C . PRO A 1 170 ? 9.327 2.448 -23.341 1.00 85.62 170 PRO A C 1
ATOM 1359 O O . PRO A 1 170 ? 8.695 1.579 -23.939 1.00 85.62 170 PRO A O 1
ATOM 1362 N N . VAL A 1 171 ? 8.963 2.891 -22.143 1.00 81.19 171 VAL A N 1
ATOM 1363 C CA . VAL A 1 171 ? 7.697 2.549 -21.498 1.00 81.19 171 VAL A CA 1
ATOM 1364 C C . VAL A 1 171 ? 6.781 3.752 -21.643 1.00 81.19 171 VAL A C 1
ATOM 1366 O O . VAL A 1 171 ? 7.074 4.829 -21.121 1.00 81.19 171 VAL A O 1
ATOM 1369 N N . PHE A 1 172 ? 5.678 3.572 -22.363 1.00 78.62 172 PHE A N 1
ATOM 1370 C CA . PHE A 1 172 ? 4.656 4.598 -22.532 1.00 78.62 172 PHE A CA 1
ATOM 1371 C C . PHE A 1 172 ? 3.494 4.358 -21.568 1.00 78.62 172 PHE A C 1
ATOM 1373 O O . PHE A 1 172 ? 3.051 3.223 -21.396 1.00 78.62 172 PHE A O 1
ATOM 1380 N N . TYR A 1 173 ? 2.975 5.432 -20.979 1.00 70.31 173 TYR A N 1
ATOM 1381 C CA . TYR A 1 173 ? 1.717 5.432 -20.237 1.00 70.31 173 TYR A CA 1
ATOM 1382 C C . TYR A 1 173 ? 0.864 6.587 -20.755 1.00 70.31 173 TYR A C 1
ATOM 1384 O O . TYR A 1 173 ? 1.350 7.713 -20.846 1.00 70.31 173 TYR A O 1
ATOM 1392 N N . ASP A 1 174 ? -0.372 6.289 -21.157 1.00 73.81 174 ASP A N 1
ATOM 1393 C CA . ASP A 1 174 ? -1.298 7.261 -21.761 1.00 73.81 174 ASP A CA 1
ATOM 1394 C C . ASP A 1 174 ? -0.676 8.069 -22.926 1.00 73.81 174 ASP A C 1
ATOM 1396 O O . ASP A 1 174 ? -0.786 9.288 -23.030 1.00 73.81 174 ASP A O 1
ATOM 1400 N N . GLY A 1 175 ? 0.088 7.383 -23.786 1.00 71.88 175 GLY A N 1
ATOM 1401 C CA . GLY A 1 175 ? 0.752 7.984 -24.952 1.00 71.88 175 GLY A CA 1
ATOM 1402 C C . GLY A 1 175 ? 1.978 8.856 -24.646 1.00 71.88 175 GLY A C 1
ATOM 1403 O O . GLY A 1 175 ? 2.631 9.324 -25.577 1.00 71.88 175 GLY A O 1
ATOM 1404 N N . GLN A 1 176 ? 2.343 9.052 -23.375 1.00 75.25 176 GLN A N 1
ATOM 1405 C CA . GLN A 1 176 ? 3.540 9.797 -22.978 1.00 75.25 176 GLN A CA 1
ATOM 1406 C C . GLN A 1 176 ? 4.680 8.859 -22.576 1.00 75.25 176 GLN A C 1
ATOM 1408 O O . GLN A 1 176 ? 4.448 7.824 -21.950 1.00 75.25 176 GLN A O 1
ATOM 1413 N N . LEU A 1 177 ? 5.923 9.228 -22.918 1.00 74.00 177 LEU A N 1
ATOM 1414 C CA . LEU A 1 177 ? 7.110 8.519 -22.432 1.00 74.00 177 LEU A CA 1
ATOM 1415 C C . LEU A 1 177 ? 7.148 8.636 -20.903 1.00 74.00 177 LEU A C 1
ATOM 1417 O O . LEU A 1 177 ? 7.303 9.734 -20.367 1.00 74.00 177 LEU A O 1
ATOM 1421 N N . TYR A 1 178 ? 6.957 7.505 -20.233 1.00 71.12 178 TYR A N 1
ATOM 1422 C CA . TYR A 1 178 ? 6.851 7.400 -18.782 1.00 71.12 178 TYR A CA 1
ATOM 1423 C C . TYR A 1 178 ? 8.183 6.987 -18.154 1.00 71.12 178 TYR A C 1
ATOM 1425 O O . TYR A 1 178 ? 8.547 7.497 -17.101 1.00 71.12 178 TYR A O 1
ATOM 1433 N N . ASN A 1 179 ? 8.910 6.072 -18.802 1.00 76.62 179 ASN A N 1
ATOM 1434 C CA . ASN A 1 179 ? 10.201 5.573 -18.332 1.00 76.62 179 ASN A CA 1
ATOM 1435 C C . ASN A 1 179 ? 11.043 5.031 -19.506 1.00 76.62 179 ASN A C 1
ATOM 1437 O O . ASN A 1 179 ? 10.490 4.649 -20.540 1.00 76.62 179 ASN A O 1
ATOM 1441 N N . LEU A 1 180 ? 12.364 4.950 -19.338 1.00 82.38 180 LEU A N 1
ATOM 1442 C CA . LEU A 1 180 ? 13.262 4.181 -20.199 1.00 82.38 180 LEU A CA 1
ATOM 1443 C C . LEU A 1 180 ? 13.827 2.995 -19.423 1.00 82.38 180 LEU A C 1
ATOM 1445 O O . LEU A 1 180 ? 14.434 3.156 -18.369 1.00 82.38 180 LEU A O 1
ATOM 1449 N N . GLN A 1 181 ? 13.673 1.793 -19.969 1.00 80.75 181 GLN A N 1
ATOM 1450 C CA . GLN A 1 181 ? 14.317 0.604 -19.430 1.00 80.75 181 GLN A CA 1
ATOM 1451 C C . GLN A 1 181 ? 15.621 0.338 -20.188 1.00 80.75 181 GLN A C 1
ATOM 1453 O O . GLN A 1 181 ? 15.571 -0.071 -21.355 1.00 80.75 181 GLN A O 1
ATOM 1458 N N . PRO A 1 182 ? 16.791 0.561 -19.558 1.00 81.19 182 PRO A N 1
ATOM 1459 C CA . PRO A 1 182 ? 18.055 0.167 -20.147 1.00 81.19 182 PRO A CA 1
ATOM 1460 C C . PRO A 1 182 ? 18.239 -1.346 -20.016 1.00 81.19 182 PRO A C 1
ATOM 1462 O O . PRO A 1 182 ? 17.984 -1.932 -18.962 1.00 81.19 182 PRO A O 1
ATOM 1465 N N . THR A 1 183 ? 18.760 -1.995 -21.053 1.00 79.38 183 THR A N 1
ATOM 1466 C CA . THR A 1 183 ? 19.238 -3.376 -20.908 1.00 79.38 183 THR A CA 1
ATOM 1467 C C . THR A 1 183 ? 20.538 -3.398 -20.108 1.00 79.38 183 THR A C 1
ATOM 1469 O O . THR A 1 183 ? 21.475 -2.662 -20.427 1.00 79.38 183 THR A O 1
ATOM 1472 N N . ALA A 1 184 ? 20.627 -4.264 -19.098 1.00 58.66 184 ALA A N 1
ATOM 1473 C CA . ALA A 1 184 ? 21.894 -4.562 -18.444 1.00 58.66 184 ALA A CA 1
ATOM 1474 C C . ALA A 1 184 ? 22.787 -5.375 -19.396 1.00 58.66 184 ALA A C 1
ATOM 1476 O O . ALA A 1 184 ? 22.346 -6.391 -19.941 1.00 58.66 184 ALA A O 1
ATOM 1477 N N . SER A 1 185 ? 24.039 -4.946 -19.583 1.00 47.56 185 SER A N 1
ATOM 1478 C CA . SER A 1 185 ? 25.078 -5.837 -20.103 1.00 47.56 185 SER A CA 1
ATOM 1479 C C . SER A 1 185 ? 25.297 -6.924 -19.058 1.00 47.56 185 SER A C 1
ATOM 1481 O O . SER A 1 185 ? 25.938 -6.672 -18.040 1.00 47.56 185 SER A O 1
ATOM 1483 N N . ASN A 1 186 ? 24.754 -8.120 -19.283 1.00 41.66 186 ASN A N 1
ATOM 1484 C CA . ASN A 1 186 ? 25.350 -9.300 -18.670 1.00 41.66 186 ASN A CA 1
ATOM 1485 C C . ASN A 1 186 ? 26.740 -9.437 -19.298 1.00 41.66 186 ASN A C 1
ATOM 1487 O O . ASN A 1 186 ? 26.840 -9.755 -20.485 1.00 41.66 186 ASN A O 1
ATOM 1491 N N . MET A 1 187 ? 27.773 -9.115 -18.519 1.00 35.47 187 MET A N 1
ATOM 1492 C CA . MET A 1 187 ? 29.075 -9.761 -18.684 1.00 35.47 187 MET A CA 1
ATOM 1493 C C . MET A 1 187 ? 28.930 -11.248 -18.370 1.00 35.47 187 MET A C 1
ATOM 1495 O O . MET A 1 187 ? 28.158 -11.571 -17.436 1.00 35.47 187 MET A O 1
#

Radius of gyration: 26.06 Å; chains: 1; bounding box: 55×41×68 Å

InterPro domains:
  IPR014819 Primase, C-terminal 2 [PF08707] (7-77)

Organism: Neisseria subflava (NCBI:txid28449)

Sequence (187 aa):
MAEYDEIRAALSHIGADDRDMWIRMGEAVKDEIGEDGFHLWDEWSQTGGSYNARDAKAAWKSFKPGHISIGTLFHHARQNGWRPEKPYVPLSDAEKAQRQ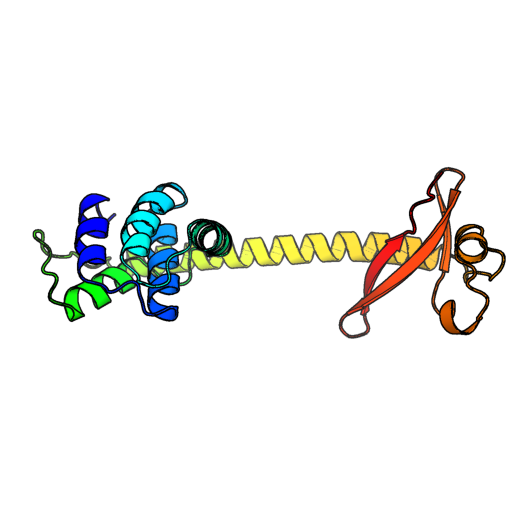AESEAKRLEAERLRQEGYECVKGTEQRIWAQSVPATLAHPYLTAKGITDPAVISGIRQNEYNDSLRLQIPVFYDGQLYNLQPTASNM

Foldseek 3Di:
DDDLVQLLLLLLLDQLADPVVLLLSLQQQCQPPNPVSLVSSLVSNVNHPPDDPVVSVVSSVVHDHDPHHVVVSNVVSVVSPDDDPDPDDDDDPVRVVVSNVVSVVVVVVVVVVVVVVQVVQLVVLVVVVVPWAQDDCPAPVNVVVVPDDPVVSVQWTWDDDPNHIWIWHFDDDPNGRRHTDTDDPDD